Protein AF-A0A975DCF4-F1 (afdb_monomer_lite)

pLDDT: mean 72.93, std 9.16, range [47.19, 91.06]

Sequence (190 aa):
MALIDDVKAAKHAWGKLSSFGRLFLVLSTFLSLNSIAGIKHSVIQWKGFLKDGFEFYRTILIEPLIAAFSSFDINVSESRANGLTLLAVICSSILRSWAYDRDLKYEWKDLTKITLISLTLFIFFAYPIIFVNKLYVAGIYSLIAILCYKLFLKEVFEGSFYKKLHFYTPYVAAIILLFVCAAINAGLNE

Radius of gyration: 25.79 Å; chains: 1; bounding box: 42×43×78 Å

Secondary structure (DSSP, 8-state):
-HHHHHHHHHHHHHTTS-HHHHHHHHHHHHHHHHHHHHHHHHHHHHHHHHHHHHHHHIIIIIHHHHHHHHHTT----HHHHHHHHHHHHHHHHHHHHHHHHTT----HHHHHHHHHHHHHHHHHHHHHHHHS-HHHHHHHHHHHHHHHHHHHHIIIIIS-HHHHHHHHHHHHHHHHHHHHHHHHHHHH--

Foldseek 3Di:
DVLVVLVVVLVVCCVVDDPVRNVVSVVVNVVVVVVVVVVVVVVVVVVLLVVLLVVCCCVVQQVVVQVVCVVVVFHDDSVLSVVLVVLLLLLQLLLLLVCVVVVPPVDVVVVVVSVVVSVVVSCVLSVCSGPNDDPVSVVSVVVVCVVSVVSVCCQVPVNDPVSVCSSCVSVVVVVVVSSVVSVVVVVVVD

Organism: NCBI:txid2820710

Structure (mmCIF, N/CA/C/O backbone):
data_AF-A0A975DCF4-F1
#
_entry.id   AF-A0A975DCF4-F1
#
loop_
_atom_site.group_PDB
_atom_site.id
_atom_site.type_symbol
_atom_site.label_atom_id
_atom_site.label_alt_id
_atom_site.label_comp_id
_atom_site.label_asym_id
_atom_site.label_entity_id
_atom_site.label_seq_id
_atom_site.pdbx_PDB_ins_code
_atom_site.Cartn_x
_atom_site.Cartn_y
_atom_site.Cartn_z
_atom_site.occupancy
_atom_site.B_iso_or_equiv
_atom_site.auth_seq_id
_atom_site.auth_comp_id
_atom_site.auth_asym_id
_atom_site.auth_atom_id
_atom_site.pdbx_PDB_model_num
ATOM 1 N N . MET A 1 1 ? -3.379 2.267 -33.537 1.00 47.19 1 MET A N 1
ATOM 2 C CA . MET A 1 1 ? -2.733 3.024 -34.631 1.00 47.19 1 MET A CA 1
ATOM 3 C C . MET A 1 1 ? -1.943 2.101 -35.553 1.00 47.19 1 MET A C 1
ATOM 5 O O . MET A 1 1 ? -2.348 2.016 -36.699 1.00 47.19 1 MET A O 1
ATOM 9 N N . ALA A 1 2 ? -0.991 1.296 -35.060 1.00 57.56 2 ALA A N 1
ATOM 10 C CA . ALA A 1 2 ? -0.177 0.376 -35.881 1.00 57.56 2 ALA A CA 1
ATOM 11 C C . ALA A 1 2 ? -0.955 -0.496 -36.898 1.00 57.56 2 ALA A C 1
ATOM 13 O O . ALA A 1 2 ? -0.618 -0.523 -38.069 1.00 57.56 2 ALA A O 1
ATOM 14 N N . LEU A 1 3 ? -2.066 -1.117 -36.492 1.00 59.50 3 LEU A N 1
ATOM 15 C CA . LEU A 1 3 ? -2.838 -2.041 -37.341 1.00 59.50 3 LEU A CA 1
ATOM 16 C C . LEU A 1 3 ? -3.513 -1.360 -38.549 1.00 59.50 3 LEU A C 1
ATOM 18 O O . LEU A 1 3 ? -3.641 -1.945 -39.618 1.00 59.50 3 LEU A O 1
ATOM 22 N N . ILE A 1 4 ? -3.944 -0.104 -38.388 1.00 71.00 4 ILE A N 1
ATOM 23 C CA . ILE A 1 4 ? -4.548 0.676 -39.480 1.00 71.00 4 ILE A CA 1
ATOM 24 C C . ILE A 1 4 ? -3.470 1.061 -40.494 1.00 71.00 4 ILE A C 1
ATOM 26 O O . ILE A 1 4 ? -3.736 1.078 -41.696 1.00 71.00 4 ILE A O 1
ATOM 30 N N . ASP A 1 5 ? -2.260 1.337 -40.016 1.00 72.69 5 ASP A N 1
ATOM 31 C CA . ASP A 1 5 ? -1.119 1.678 -40.856 1.00 72.69 5 ASP A CA 1
ATOM 32 C C . ASP A 1 5 ? -0.558 0.435 -41.563 1.00 72.69 5 ASP A C 1
ATOM 34 O O . ASP A 1 5 ? -0.293 0.508 -42.761 1.00 72.69 5 ASP A O 1
ATOM 38 N N . ASP A 1 6 ? -0.533 -0.729 -40.903 1.00 67.69 6 ASP A N 1
ATOM 39 C CA . ASP A 1 6 ? -0.189 -2.023 -41.513 1.00 67.69 6 ASP A CA 1
ATOM 40 C C . ASP A 1 6 ? -1.193 -2.420 -42.604 1.00 67.69 6 ASP A C 1
ATOM 42 O O . ASP A 1 6 ? -0.803 -2.835 -43.694 1.00 67.69 6 ASP A O 1
ATOM 46 N N . VAL A 1 7 ? -2.497 -2.226 -42.366 1.00 72.25 7 VAL A N 1
ATOM 47 C CA . VAL A 1 7 ? -3.547 -2.488 -43.367 1.00 72.25 7 VAL A CA 1
ATOM 48 C C . VAL A 1 7 ? -3.463 -1.502 -44.536 1.00 72.25 7 VAL A C 1
ATOM 50 O O . VAL A 1 7 ? -3.669 -1.885 -45.691 1.00 72.25 7 VAL A O 1
ATOM 53 N N . LYS A 1 8 ? -3.125 -0.233 -44.283 1.00 79.38 8 LYS A N 1
ATOM 54 C CA . LYS A 1 8 ? -2.885 0.756 -45.346 1.00 79.38 8 LYS A CA 1
ATOM 55 C C . LYS A 1 8 ? -1.627 0.428 -46.153 1.00 79.38 8 LYS A C 1
ATOM 57 O O . LYS A 1 8 ? -1.672 0.512 -47.380 1.00 79.38 8 LYS A O 1
ATOM 62 N N . ALA A 1 9 ? -0.544 0.012 -45.500 1.00 74.25 9 ALA A N 1
ATOM 63 C CA . ALA A 1 9 ? 0.698 -0.407 -46.144 1.00 74.25 9 ALA A CA 1
ATOM 64 C C . ALA A 1 9 ? 0.492 -1.676 -46.987 1.00 74.25 9 ALA A C 1
ATOM 66 O O . ALA A 1 9 ? 0.893 -1.716 -48.151 1.00 74.25 9 ALA A O 1
ATOM 67 N N . ALA A 1 10 ? -0.234 -2.660 -46.451 1.00 73.88 10 ALA A N 1
ATOM 68 C CA . ALA A 1 10 ? -0.668 -3.864 -47.154 1.00 73.88 10 ALA A CA 1
ATOM 69 C C . ALA A 1 10 ? -1.488 -3.530 -48.409 1.00 73.88 10 ALA A C 1
ATOM 71 O O . ALA A 1 10 ? -1.201 -4.025 -49.501 1.00 73.88 10 ALA A O 1
ATOM 72 N N . LYS A 1 11 ? -2.472 -2.631 -48.276 1.00 80.62 11 LYS A N 1
ATOM 73 C CA . LYS A 1 11 ? -3.316 -2.170 -49.388 1.00 80.62 11 LYS A CA 1
ATOM 74 C C . LYS A 1 11 ? -2.504 -1.446 -50.465 1.00 80.62 11 LYS A C 1
ATOM 76 O O . LYS A 1 11 ? -2.757 -1.642 -51.651 1.00 80.62 11 LYS A O 1
ATOM 81 N N . HIS A 1 12 ? -1.519 -0.644 -50.068 1.00 81.69 12 HIS A N 1
ATOM 82 C CA . HIS A 1 12 ? -0.640 0.072 -50.993 1.00 81.69 12 HIS A CA 1
ATOM 83 C C . HIS A 1 12 ? 0.353 -0.865 -51.710 1.00 81.69 12 HIS A C 1
ATOM 85 O O . HIS A 1 12 ? 0.676 -0.656 -52.880 1.00 81.69 12 HIS A O 1
ATOM 91 N N . ALA A 1 13 ? 0.813 -1.925 -51.041 1.00 78.62 13 ALA A N 1
ATOM 92 C CA . ALA A 1 13 ? 1.716 -2.925 -51.610 1.00 78.62 13 ALA A CA 1
ATOM 93 C C . ALA A 1 13 ? 1.003 -3.938 -52.529 1.00 78.62 13 ALA A C 1
ATOM 95 O O . ALA A 1 13 ? 1.608 -4.440 -53.475 1.00 78.62 13 ALA A O 1
ATOM 96 N N . TRP A 1 14 ? -0.292 -4.198 -52.315 1.00 83.12 14 TRP A N 1
ATOM 97 C CA . TRP A 1 14 ? -1.079 -5.211 -53.035 1.00 83.12 14 TRP A CA 1
ATOM 98 C C . TRP A 1 14 ? -1.019 -5.100 -54.567 1.00 83.12 14 TRP A C 1
ATOM 100 O O . TRP A 1 14 ? -0.871 -6.101 -55.275 1.00 83.12 14 TRP A O 1
ATOM 110 N N . GLY A 1 15 ? -1.104 -3.870 -55.085 1.00 80.00 15 GLY A N 1
ATOM 111 C CA . GLY A 1 15 ? -1.088 -3.594 -56.524 1.00 80.00 15 GLY A CA 1
ATOM 112 C C . GLY A 1 15 ? 0.277 -3.799 -57.188 1.00 80.00 15 GLY A C 1
ATOM 113 O O . GLY A 1 15 ? 0.328 -4.014 -58.394 1.00 80.00 15 GLY A O 1
ATOM 114 N N . LYS A 1 16 ? 1.370 -3.774 -56.414 1.00 82.81 16 LYS A N 1
ATOM 115 C CA . LYS A 1 16 ? 2.754 -3.846 -56.917 1.00 82.81 16 LYS A CA 1
ATOM 116 C C . LYS A 1 16 ? 3.379 -5.242 -56.812 1.00 82.81 16 LYS A C 1
ATOM 118 O O . LYS A 1 16 ? 4.498 -5.440 -57.271 1.00 82.81 16 LYS A O 1
ATOM 123 N N . LEU A 1 17 ? 2.683 -6.198 -56.198 1.00 80.75 17 LEU A N 1
ATOM 124 C CA . LEU A 1 17 ? 3.206 -7.534 -55.909 1.00 80.75 17 LEU A CA 1
ATOM 125 C C . LEU A 1 17 ? 2.707 -8.584 -56.909 1.00 80.75 17 LEU A C 1
ATOM 127 O O . LEU A 1 17 ? 1.563 -8.535 -57.370 1.00 80.75 17 LEU A O 1
ATOM 131 N N . SER A 1 18 ? 3.566 -9.567 -57.191 1.00 87.06 18 SER A N 1
ATOM 132 C CA . SER A 1 18 ? 3.220 -10.779 -57.943 1.00 87.06 18 SER A CA 1
ATOM 133 C C . SER A 1 18 ? 2.208 -11.643 -57.177 1.00 87.06 18 SER A C 1
ATOM 135 O O . SER A 1 18 ? 2.019 -11.472 -55.970 1.00 87.06 18 SER A O 1
ATOM 137 N N . SER A 1 19 ? 1.571 -12.610 -57.848 1.00 82.38 19 SER A N 1
ATOM 138 C CA . SER A 1 19 ? 0.587 -13.509 -57.218 1.00 82.38 19 SER A CA 1
ATOM 139 C C . SER A 1 19 ? 1.135 -14.222 -55.973 1.00 82.38 19 SER A C 1
ATOM 141 O O . SER A 1 19 ? 0.427 -14.343 -54.976 1.00 82.38 19 SER A O 1
ATOM 143 N N . PHE A 1 20 ? 2.415 -14.613 -55.987 1.00 81.81 20 PHE A N 1
ATOM 144 C CA . PHE A 1 20 ? 3.090 -15.201 -54.826 1.00 81.81 20 PHE A CA 1
ATOM 145 C C . PHE A 1 20 ? 3.336 -14.173 -53.708 1.00 81.81 20 PHE A C 1
ATOM 147 O O . PHE A 1 20 ? 3.088 -14.456 -52.538 1.00 81.81 20 PHE A O 1
ATOM 154 N N . GLY A 1 21 ? 3.737 -12.945 -54.060 1.00 79.69 21 GLY A N 1
ATOM 155 C CA . GLY A 1 21 ? 3.912 -11.854 -53.096 1.00 79.69 21 GLY A CA 1
ATOM 156 C C . GLY A 1 21 ? 2.608 -11.449 -52.402 1.00 79.69 21 GLY A C 1
ATOM 157 O O . GLY A 1 21 ? 2.613 -11.162 -51.209 1.00 79.69 21 GLY A O 1
ATOM 158 N N . ARG A 1 22 ? 1.472 -11.496 -53.108 1.00 83.38 22 ARG A N 1
ATOM 159 C CA . ARG A 1 22 ? 0.141 -11.280 -52.513 1.00 83.38 22 ARG A CA 1
ATOM 160 C C . ARG A 1 22 ? -0.210 -12.365 -51.498 1.00 83.38 22 ARG A C 1
ATOM 162 O O . ARG A 1 22 ? -0.683 -12.042 -50.413 1.00 83.38 22 ARG A O 1
ATOM 169 N N . LEU A 1 23 ? 0.063 -13.629 -51.819 1.00 82.94 23 LEU A N 1
ATOM 170 C CA . LEU A 1 23 ? -0.190 -14.761 -50.924 1.00 82.94 23 LEU A CA 1
ATOM 171 C C . LEU A 1 23 ? 0.667 -14.680 -49.649 1.00 82.94 23 LEU A C 1
ATOM 173 O O . LEU A 1 23 ? 0.153 -14.847 -48.544 1.00 82.94 23 LEU A O 1
ATOM 177 N N . PHE A 1 24 ? 1.942 -14.312 -49.790 1.00 82.25 24 PHE A N 1
ATOM 178 C CA . PHE A 1 24 ? 2.832 -14.057 -48.656 1.00 82.25 24 PHE A CA 1
ATOM 179 C C . PHE A 1 24 ? 2.352 -12.889 -47.777 1.00 82.25 24 PHE A C 1
ATOM 181 O O . PHE A 1 24 ? 2.417 -12.953 -46.548 1.00 82.25 24 PHE A O 1
ATOM 188 N N . LEU A 1 25 ? 1.818 -11.832 -48.393 1.00 81.88 25 LEU A N 1
ATOM 189 C CA . LEU A 1 25 ? 1.294 -10.666 -47.684 1.00 81.88 25 LEU A CA 1
ATOM 190 C C . LEU A 1 25 ? 0.017 -10.997 -46.893 1.00 81.88 25 LEU A C 1
ATOM 192 O O . LEU A 1 25 ? -0.112 -10.570 -45.744 1.00 81.88 25 LEU A O 1
ATOM 196 N N . VAL A 1 26 ? -0.887 -11.813 -47.451 1.00 82.69 26 VAL A N 1
ATOM 197 C CA . VAL A 1 26 ? -2.059 -12.340 -46.724 1.00 82.69 26 VAL A CA 1
ATOM 198 C C . VAL A 1 26 ? -1.622 -13.165 -45.516 1.00 82.69 26 VAL A C 1
ATOM 200 O O . VAL A 1 26 ? -2.106 -12.916 -44.416 1.00 82.69 26 VAL A O 1
ATOM 203 N N . LEU A 1 27 ? -0.678 -14.096 -45.688 1.00 80.56 27 LEU A N 1
ATOM 204 C CA . LEU A 1 27 ? -0.160 -14.916 -44.587 1.00 80.56 27 LEU A CA 1
ATOM 205 C C . LEU A 1 27 ? 0.486 -14.069 -43.485 1.00 80.56 27 LEU A C 1
ATOM 207 O O . LEU A 1 27 ? 0.209 -14.281 -42.309 1.00 80.56 27 LEU A O 1
ATOM 211 N N . SER A 1 28 ? 1.287 -13.071 -43.858 1.00 76.50 28 SER A N 1
ATOM 212 C CA . SER A 1 28 ? 1.937 -12.160 -42.907 1.00 76.50 28 SER A CA 1
ATOM 213 C C . SER A 1 28 ? 0.920 -11.319 -42.129 1.00 76.50 28 SER A C 1
ATOM 215 O O . SER A 1 28 ? 1.047 -11.151 -40.918 1.00 76.50 28 SER A O 1
ATOM 217 N N . THR A 1 29 ? -0.132 -10.845 -42.804 1.00 76.94 29 THR A N 1
ATOM 218 C CA . THR A 1 29 ? -1.229 -10.097 -42.167 1.00 76.94 29 THR A CA 1
ATOM 219 C C . THR A 1 29 ? -2.064 -11.002 -41.256 1.00 76.94 29 THR A C 1
ATOM 221 O O . THR A 1 29 ? -2.485 -10.599 -40.177 1.00 76.94 29 THR A O 1
ATOM 224 N N . PHE A 1 30 ? -2.294 -12.253 -41.653 1.00 77.44 30 PHE A N 1
ATOM 225 C CA . PHE A 1 30 ? -3.002 -13.231 -40.829 1.00 77.44 30 PHE A CA 1
ATOM 226 C C . PHE A 1 30 ? -2.206 -13.593 -39.563 1.00 77.44 30 PHE A C 1
ATOM 228 O O . PHE A 1 30 ? -2.760 -13.654 -38.465 1.00 77.44 30 PHE A O 1
ATOM 235 N N . LEU A 1 31 ? -0.887 -13.757 -39.692 1.00 72.38 31 LEU A N 1
ATOM 236 C CA . LEU A 1 31 ? 0.026 -13.985 -38.570 1.00 72.38 31 LEU A CA 1
ATOM 237 C C . LEU A 1 31 ? 0.067 -12.792 -37.602 1.00 72.38 31 LEU A C 1
ATOM 239 O O . LEU A 1 31 ? 0.043 -12.998 -36.387 1.00 72.38 31 LEU A O 1
ATOM 243 N N . SER A 1 32 ? 0.069 -11.553 -38.106 1.00 72.25 32 SER A N 1
ATOM 244 C CA . SER A 1 32 ? 0.036 -10.365 -37.245 1.00 72.25 32 SER A CA 1
ATOM 245 C C . SER A 1 32 ? -1.298 -10.231 -36.501 1.00 72.25 32 SER A C 1
ATOM 247 O O . SER A 1 32 ? -1.304 -9.949 -35.301 1.00 72.25 32 SER A O 1
ATOM 249 N N . LEU A 1 33 ? -2.426 -10.538 -37.150 1.00 68.62 33 LEU A N 1
ATOM 250 C CA . LEU A 1 33 ? -3.743 -10.572 -36.505 1.00 68.62 33 LEU A CA 1
ATOM 251 C C . LEU A 1 33 ? -3.818 -11.606 -35.368 1.00 68.62 33 LEU A C 1
ATOM 253 O O . LEU A 1 33 ? -4.382 -11.303 -34.316 1.00 6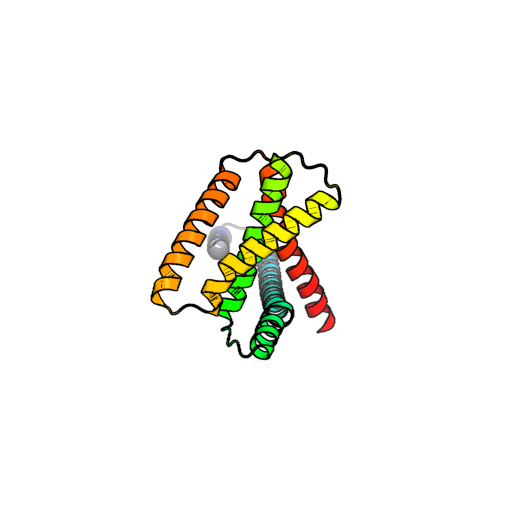8.62 33 LEU A O 1
ATOM 257 N N . ASN A 1 34 ? -3.202 -12.783 -35.526 1.00 65.88 34 ASN A N 1
ATOM 258 C CA . ASN A 1 34 ? -3.118 -13.788 -34.457 1.00 65.88 34 ASN A CA 1
ATOM 259 C C . ASN A 1 34 ? -2.264 -13.322 -33.269 1.00 65.88 34 ASN A C 1
ATOM 261 O O . ASN A 1 34 ? -2.640 -13.545 -32.119 1.00 65.88 34 ASN A O 1
ATOM 265 N N . SER A 1 35 ? -1.156 -12.620 -33.519 1.00 66.19 35 SER A N 1
ATOM 266 C CA . SER A 1 35 ? -0.353 -12.003 -32.453 1.00 66.19 35 SER A CA 1
ATOM 267 C C . SER A 1 35 ? -1.171 -10.978 -31.654 1.00 66.19 35 SER A C 1
ATOM 269 O O . SER A 1 35 ? -1.129 -10.953 -30.424 1.00 66.19 35 SER A O 1
ATOM 271 N N . ILE A 1 36 ? -2.005 -10.192 -32.337 1.00 62.38 36 ILE A N 1
ATOM 272 C CA . ILE A 1 36 ? -2.891 -9.199 -31.715 1.00 62.38 36 ILE A CA 1
ATOM 273 C C . ILE A 1 36 ? -4.027 -9.863 -30.929 1.00 62.38 36 ILE A C 1
ATOM 275 O O . ILE A 1 36 ? -4.372 -9.395 -29.843 1.00 62.38 36 ILE A O 1
ATOM 279 N N . ALA A 1 37 ? -4.591 -10.964 -31.431 1.00 63.31 37 ALA A N 1
ATOM 280 C CA . ALA A 1 37 ? -5.563 -11.766 -30.690 1.00 63.31 37 ALA A CA 1
ATOM 281 C C . ALA A 1 37 ? -4.948 -12.344 -29.403 1.00 63.31 37 ALA A C 1
ATOM 283 O O . ALA A 1 37 ? -5.577 -12.270 -28.346 1.00 63.31 37 ALA A O 1
ATOM 284 N N . GLY A 1 38 ? -3.697 -12.815 -29.469 1.00 63.53 38 GLY A N 1
ATOM 285 C CA . GLY A 1 38 ? -2.922 -13.238 -28.302 1.00 63.53 38 GLY A CA 1
ATOM 286 C C . GLY A 1 38 ? -2.735 -12.110 -27.285 1.00 63.53 38 GLY A C 1
ATOM 287 O O . GLY A 1 38 ? -3.043 -12.285 -26.111 1.00 63.53 38 GLY A O 1
ATOM 288 N N . ILE A 1 39 ? -2.342 -10.912 -27.732 1.00 60.62 39 ILE A N 1
ATOM 289 C CA . ILE A 1 39 ? -2.197 -9.737 -26.853 1.00 60.62 39 ILE A CA 1
ATOM 290 C C . ILE A 1 39 ? -3.539 -9.349 -26.222 1.00 60.62 39 ILE A C 1
ATOM 292 O O . ILE A 1 39 ? -3.594 -9.060 -25.029 1.00 60.62 39 ILE A O 1
ATOM 296 N N . LYS A 1 40 ? -4.636 -9.362 -26.987 1.00 63.25 40 LYS A N 1
ATOM 297 C CA . LYS A 1 40 ? -5.978 -9.058 -26.472 1.00 63.25 40 LYS A CA 1
ATOM 298 C C . LYS A 1 40 ? -6.388 -10.041 -25.375 1.00 63.25 40 LYS A C 1
ATOM 300 O O . LYS A 1 40 ? -6.914 -9.605 -24.354 1.00 63.25 40 LYS A O 1
ATOM 305 N N . HIS A 1 41 ? -6.137 -11.335 -25.569 1.00 68.94 41 HIS A N 1
ATOM 306 C CA . HIS A 1 41 ? -6.420 -12.357 -24.565 1.00 68.94 41 HIS A CA 1
ATOM 307 C C . HIS A 1 41 ? -5.586 -12.141 -23.298 1.00 68.94 41 HIS A C 1
ATOM 309 O O . HIS A 1 41 ? -6.144 -12.075 -22.205 1.00 68.94 41 HIS A O 1
ATOM 315 N N . SER A 1 42 ? -4.278 -11.907 -23.446 1.00 68.31 42 SER A N 1
ATOM 316 C CA . SER A 1 42 ? -3.395 -11.611 -22.317 1.00 68.31 42 SER A CA 1
ATOM 317 C C . SER A 1 42 ? -3.840 -10.362 -21.558 1.00 68.31 42 SER A C 1
ATOM 319 O O . SER A 1 42 ? -3.918 -10.385 -20.338 1.00 68.31 42 SER A O 1
ATOM 321 N N . VAL A 1 43 ? -4.191 -9.269 -22.243 1.00 67.31 43 VAL A N 1
ATOM 322 C CA . VAL A 1 43 ? -4.666 -8.031 -21.595 1.00 67.31 43 VAL A CA 1
ATOM 323 C C . VAL A 1 43 ? -5.961 -8.263 -20.811 1.00 67.31 43 VAL A C 1
ATOM 325 O O . VAL A 1 43 ? -6.124 -7.711 -19.723 1.00 67.31 43 VAL A O 1
ATOM 328 N N . ILE A 1 44 ? -6.878 -9.083 -21.333 1.00 72.94 44 ILE A N 1
ATOM 329 C CA . ILE A 1 44 ? -8.113 -9.450 -20.626 1.00 72.94 44 ILE A CA 1
ATOM 330 C C . ILE A 1 44 ? -7.790 -10.269 -19.371 1.00 72.94 44 ILE A C 1
ATOM 332 O O . ILE A 1 44 ? -8.331 -9.966 -18.309 1.00 72.94 44 ILE A O 1
ATOM 336 N N . GLN A 1 45 ? -6.874 -11.235 -19.464 1.00 73.44 45 GLN A N 1
ATOM 337 C CA . GLN A 1 45 ? -6.420 -12.023 -18.314 1.00 73.44 45 GLN A CA 1
ATOM 338 C C . GLN A 1 45 ? -5.742 -11.150 -17.255 1.00 73.44 45 GLN A C 1
ATOM 340 O O . GLN A 1 45 ? -6.089 -11.238 -16.083 1.00 73.44 45 GLN A O 1
ATOM 345 N N . TRP A 1 46 ? -4.856 -10.232 -17.656 1.00 73.19 46 TRP A N 1
ATOM 346 C CA . TRP A 1 46 ? -4.242 -9.264 -16.743 1.00 73.19 46 TRP A CA 1
ATOM 347 C C . TRP A 1 46 ? -5.287 -8.384 -16.059 1.00 73.19 46 TRP A C 1
ATOM 349 O O . TRP A 1 46 ? -5.183 -8.119 -14.867 1.00 73.19 46 TRP A O 1
ATOM 359 N N . LYS A 1 47 ? -6.324 -7.949 -16.781 1.00 76.38 47 LYS A N 1
ATOM 360 C CA . LYS A 1 47 ? -7.414 -7.167 -16.189 1.00 76.38 47 LYS A CA 1
ATOM 361 C C . LYS A 1 47 ? -8.215 -7.979 -15.165 1.00 76.38 47 LYS A C 1
ATOM 363 O O . LYS A 1 47 ? -8.565 -7.423 -14.128 1.00 76.38 47 LYS A O 1
ATOM 368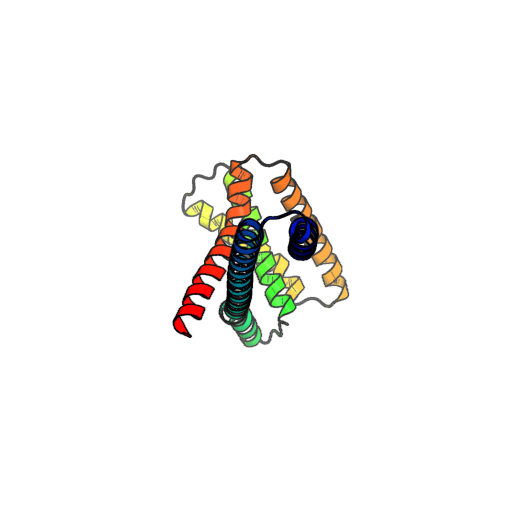 N N . GLY A 1 48 ? -8.502 -9.250 -15.455 1.00 78.12 48 GLY A N 1
ATOM 369 C CA . GLY A 1 48 ? -9.141 -10.175 -14.511 1.00 78.12 48 GLY A CA 1
ATOM 370 C C . GLY A 1 48 ? -8.290 -10.347 -13.257 1.00 78.12 48 GLY A C 1
ATOM 371 O O . GLY A 1 48 ? -8.726 -10.010 -12.167 1.00 78.12 48 GLY A O 1
ATOM 372 N N . PHE A 1 49 ? -7.017 -10.677 -13.442 1.00 78.12 49 PHE A N 1
ATOM 373 C CA . PHE A 1 49 ? -6.048 -10.831 -12.364 1.00 78.12 49 PHE A CA 1
ATOM 374 C C . PHE A 1 49 ? -5.917 -9.593 -11.459 1.00 78.12 49 PHE A C 1
ATOM 376 O O . PHE A 1 49 ? -5.904 -9.701 -10.234 1.00 78.12 49 PHE A O 1
ATOM 383 N N . LEU A 1 50 ? -5.849 -8.391 -12.046 1.00 78.12 50 LEU A N 1
ATOM 384 C CA . LEU A 1 50 ? -5.827 -7.138 -11.283 1.00 78.12 50 LEU A CA 1
ATOM 385 C C . LEU A 1 50 ? -7.118 -6.934 -10.478 1.00 78.12 50 LEU A C 1
ATOM 387 O O . LEU A 1 50 ? -7.064 -6.442 -9.350 1.00 78.12 50 LEU A O 1
ATOM 391 N N . LYS A 1 51 ? -8.271 -7.290 -11.057 1.00 83.12 51 LYS A N 1
ATOM 392 C CA . LYS A 1 51 ? -9.569 -7.219 -10.379 1.00 83.12 51 LYS A CA 1
ATOM 393 C C . LYS A 1 51 ? -9.610 -8.184 -9.197 1.00 83.12 51 LYS A C 1
ATOM 395 O O . LYS A 1 51 ? -9.981 -7.760 -8.107 1.00 83.12 51 LYS A O 1
ATOM 400 N N . ASP A 1 52 ? -9.158 -9.416 -9.392 1.00 82.25 52 ASP A N 1
ATOM 401 C CA . ASP A 1 52 ? -9.123 -10.441 -8.347 1.00 82.25 52 ASP A CA 1
ATOM 402 C C . ASP A 1 52 ? -8.170 -10.042 -7.217 1.00 82.25 52 ASP A C 1
ATOM 404 O O . ASP A 1 52 ? -8.479 -10.228 -6.043 1.00 82.25 52 ASP A O 1
ATOM 408 N N . GLY A 1 53 ? -7.040 -9.405 -7.542 1.00 81.56 53 GLY A N 1
ATOM 409 C CA . GLY A 1 53 ? -6.134 -8.855 -6.534 1.00 81.56 53 GLY A CA 1
ATOM 410 C C . GLY A 1 53 ? -6.729 -7.695 -5.744 1.00 81.56 53 GLY A C 1
ATOM 411 O O . GLY A 1 53 ? -6.513 -7.599 -4.535 1.00 81.56 53 GLY A O 1
ATOM 412 N N . PHE A 1 54 ? -7.513 -6.832 -6.390 1.00 83.25 54 PHE A N 1
ATOM 413 C CA . PHE A 1 54 ? -8.241 -5.775 -5.692 1.00 83.25 54 PHE A CA 1
ATOM 414 C C . PHE A 1 54 ? -9.348 -6.338 -4.789 1.00 83.25 54 PHE A C 1
ATOM 416 O O . PHE A 1 54 ? -9.498 -5.890 -3.653 1.00 83.25 54 PHE A O 1
ATOM 423 N N . GLU A 1 55 ? -10.097 -7.338 -5.257 1.00 85.88 55 GLU A N 1
ATOM 424 C CA . GLU A 1 55 ? -11.111 -8.020 -4.446 1.00 85.88 55 GLU A CA 1
ATOM 425 C C . GLU A 1 55 ? -10.473 -8.748 -3.257 1.00 85.88 55 GLU A C 1
ATOM 427 O O . GLU A 1 55 ? -10.938 -8.585 -2.131 1.00 85.88 55 GLU A O 1
ATOM 432 N N . PHE A 1 56 ? -9.343 -9.432 -3.462 1.00 85.31 56 PHE A N 1
ATOM 433 C CA . PHE A 1 56 ? -8.569 -10.044 -2.382 1.00 85.31 56 PHE A CA 1
ATOM 434 C C . PHE A 1 56 ? -8.135 -9.011 -1.334 1.00 85.31 56 PHE A C 1
ATOM 436 O O . PHE A 1 56 ? -8.335 -9.214 -0.137 1.00 85.31 56 PHE A O 1
ATOM 443 N N . TYR A 1 57 ? -7.575 -7.879 -1.769 1.00 87.00 57 TYR A N 1
ATOM 444 C CA . TYR A 1 57 ? -7.223 -6.772 -0.880 1.00 87.00 57 TYR A CA 1
ATOM 445 C C . TYR A 1 57 ? -8.421 -6.298 -0.058 1.00 87.00 57 TYR A C 1
ATOM 447 O O . TYR A 1 57 ? -8.313 -6.135 1.161 1.00 87.00 57 TYR A O 1
ATOM 455 N N . ARG A 1 58 ? -9.572 -6.111 -0.709 1.00 89.06 58 ARG A N 1
ATOM 456 C CA . ARG A 1 58 ? -10.778 -5.650 -0.030 1.00 89.06 58 ARG A CA 1
ATOM 457 C C . ARG A 1 58 ? -11.238 -6.661 1.021 1.00 89.06 58 ARG A C 1
ATOM 459 O O . ARG A 1 58 ? -11.444 -6.277 2.167 1.00 89.06 58 ARG A O 1
ATOM 466 N N . THR A 1 59 ? -11.330 -7.937 0.667 1.00 88.12 59 THR A N 1
ATOM 467 C CA . THR A 1 59 ? -11.877 -8.983 1.542 1.00 88.12 59 THR A CA 1
ATOM 468 C C . THR A 1 59 ? -10.928 -9.408 2.662 1.00 88.12 59 THR A C 1
ATOM 470 O O . THR A 1 59 ? -11.384 -9.720 3.757 1.00 88.12 59 THR A O 1
ATOM 473 N N . ILE A 1 60 ? -9.612 -9.402 2.443 1.00 86.06 60 ILE A N 1
ATOM 474 C CA . ILE A 1 60 ? -8.645 -9.864 3.454 1.00 86.06 60 ILE A CA 1
ATOM 475 C C . ILE A 1 60 ? -8.131 -8.737 4.346 1.00 86.06 60 ILE A C 1
ATOM 477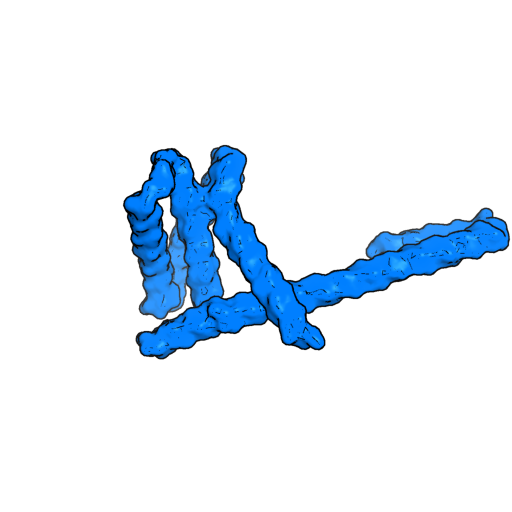 O O . ILE A 1 60 ? -7.830 -8.978 5.514 1.00 86.06 60 ILE A O 1
ATOM 481 N N . LEU A 1 61 ? -8.017 -7.511 3.831 1.00 85.88 61 LEU A N 1
ATOM 482 C CA . LEU A 1 61 ? -7.486 -6.391 4.612 1.00 85.88 61 LEU A CA 1
ATOM 483 C C . LEU A 1 61 ? -8.570 -5.401 5.025 1.00 85.88 61 LEU A C 1
ATOM 485 O O . LEU A 1 61 ? -8.631 -5.033 6.194 1.00 85.88 61 LEU A O 1
ATOM 489 N N . ILE A 1 62 ? -9.422 -4.962 4.101 1.00 90.94 62 ILE A N 1
ATOM 490 C CA . ILE A 1 62 ? -10.320 -3.827 4.352 1.00 90.94 62 ILE A CA 1
ATOM 491 C C . ILE A 1 62 ? -11.581 -4.225 5.108 1.00 90.94 62 ILE A C 1
ATOM 493 O O . ILE A 1 62 ? -11.897 -3.603 6.120 1.00 90.94 62 ILE A O 1
ATOM 497 N N . GLU A 1 63 ? -12.280 -5.267 4.671 1.00 91.06 63 GLU A N 1
ATOM 498 C CA . GLU A 1 63 ? -13.492 -5.756 5.334 1.00 91.06 63 GLU A CA 1
ATOM 499 C C . GLU A 1 63 ? -13.217 -6.175 6.794 1.00 91.06 63 GLU A C 1
ATOM 501 O O . GLU A 1 63 ? -13.938 -5.702 7.679 1.00 91.06 63 GLU A O 1
ATOM 506 N N . PRO A 1 64 ? -12.144 -6.932 7.114 1.00 89.69 64 PRO A N 1
ATOM 507 C CA . PRO A 1 64 ? -11.822 -7.279 8.496 1.00 89.69 64 PRO A CA 1
ATOM 508 C C . PRO A 1 64 ? -11.409 -6.066 9.325 1.00 89.69 64 PRO A C 1
ATOM 510 O O . PRO A 1 64 ? -11.746 -5.992 10.503 1.00 89.69 64 PRO A O 1
ATOM 513 N N . LEU A 1 65 ? -10.718 -5.091 8.725 1.00 87.31 65 LEU A N 1
ATOM 514 C CA . LEU A 1 65 ? -10.359 -3.848 9.405 1.00 87.31 65 LEU A CA 1
ATOM 515 C C . LEU A 1 65 ? -11.612 -3.051 9.791 1.00 87.31 65 LEU A C 1
ATOM 517 O O . LEU A 1 65 ? -11.725 -2.598 10.929 1.00 87.31 65 LEU A O 1
ATOM 521 N N . ILE A 1 66 ? -12.568 -2.909 8.870 1.00 90.75 66 ILE A N 1
ATOM 522 C CA . ILE A 1 66 ? -13.852 -2.244 9.134 1.00 90.75 66 ILE A CA 1
ATOM 523 C C . ILE A 1 66 ? -14.633 -3.005 10.210 1.00 90.75 66 ILE A C 1
ATOM 525 O O . ILE A 1 66 ? -15.124 -2.383 11.150 1.00 90.75 66 ILE A O 1
ATOM 529 N N . ALA A 1 67 ? -14.707 -4.336 10.117 1.00 89.31 67 ALA A N 1
ATOM 530 C CA . ALA A 1 67 ? -15.379 -5.170 11.111 1.00 89.31 67 ALA A CA 1
ATOM 531 C C . ALA A 1 67 ? -14.736 -5.039 12.502 1.00 89.31 67 ALA A C 1
ATOM 533 O O . ALA A 1 67 ? -15.444 -4.903 13.501 1.00 89.31 67 ALA A O 1
ATOM 534 N N . ALA A 1 68 ? -13.402 -5.001 12.573 1.00 86.88 68 ALA A N 1
ATOM 535 C CA . ALA A 1 68 ? -12.675 -4.780 13.815 1.00 86.88 68 ALA A CA 1
ATOM 536 C C . ALA A 1 68 ? -13.028 -3.419 14.428 1.00 86.88 68 ALA A C 1
ATOM 538 O O . ALA A 1 68 ? -13.371 -3.362 15.603 1.00 86.88 68 ALA A O 1
ATOM 539 N N . PHE A 1 69 ? -13.036 -2.332 13.651 1.00 85.50 69 PHE A N 1
ATOM 540 C CA . PHE A 1 69 ? -13.467 -1.024 14.159 1.00 85.50 69 PHE A CA 1
ATOM 541 C C . PHE A 1 69 ? -14.939 -1.007 14.585 1.00 85.50 69 PHE A C 1
ATOM 543 O O . PHE A 1 69 ? -15.263 -0.452 15.635 1.00 85.50 69 PHE A O 1
ATOM 550 N N . SER A 1 70 ? -15.814 -1.677 13.835 1.00 86.81 70 SER A N 1
ATOM 551 C CA . SER A 1 70 ? -17.228 -1.804 14.190 1.00 86.81 70 SER A CA 1
ATOM 552 C C . SER A 1 70 ? -17.430 -2.524 15.525 1.00 86.81 70 SER A C 1
ATOM 554 O O . SER A 1 70 ? -18.374 -2.197 16.237 1.00 86.81 70 SER A O 1
ATOM 556 N N . SER A 1 71 ? -16.548 -3.460 15.899 1.00 88.25 71 SER A N 1
ATOM 557 C CA . SER A 1 71 ? -16.606 -4.128 17.211 1.00 88.25 71 SER A CA 1
ATOM 558 C C . SER A 1 71 ? -16.335 -3.183 18.392 1.00 88.25 71 SER A C 1
ATOM 560 O O . SER A 1 71 ? -16.734 -3.478 19.516 1.00 88.25 71 SER A O 1
ATOM 562 N N . PHE A 1 72 ? -15.722 -2.024 18.130 1.00 86.62 72 PHE A N 1
ATOM 563 C CA . PHE A 1 72 ? -15.499 -0.944 19.096 1.00 86.62 72 PHE A CA 1
ATOM 564 C C . PHE A 1 72 ? -16.509 0.207 18.950 1.00 86.62 72 PHE A C 1
ATOM 566 O O . PHE A 1 72 ? -16.260 1.294 19.464 1.00 86.62 72 PHE A O 1
ATOM 573 N N . ASP A 1 73 ? -17.622 -0.010 18.238 1.00 85.75 73 ASP A N 1
ATOM 574 C CA . ASP A 1 73 ? -18.644 1.005 17.927 1.00 85.75 73 ASP A CA 1
ATOM 575 C C . ASP A 1 73 ? -18.109 2.186 17.085 1.00 85.75 73 ASP A C 1
ATOM 577 O O . ASP A 1 73 ? -18.603 3.315 17.117 1.00 85.75 73 ASP A O 1
ATOM 581 N N . ILE A 1 74 ? -17.059 1.929 16.297 1.00 83.31 74 ILE A N 1
ATOM 582 C CA . ILE A 1 74 ? -16.431 2.916 15.420 1.00 83.31 74 ILE A CA 1
ATOM 583 C C . ILE A 1 74 ? -16.837 2.633 13.973 1.00 83.31 74 ILE A C 1
ATOM 585 O O . ILE A 1 74 ? -16.356 1.694 13.338 1.00 83.31 74 ILE A O 1
ATOM 589 N N . ASN A 1 75 ? -17.665 3.511 13.404 1.00 84.56 75 ASN A N 1
ATOM 590 C CA . ASN A 1 75 ? -18.045 3.434 11.994 1.00 84.56 75 ASN A CA 1
ATOM 591 C C . ASN A 1 75 ? -16.967 4.037 11.078 1.00 84.56 75 ASN A C 1
ATOM 593 O O . ASN A 1 75 ? -16.867 5.256 10.895 1.00 84.56 75 ASN A O 1
ATOM 597 N N . VAL A 1 76 ? -16.167 3.164 10.463 1.00 83.38 76 VAL A N 1
ATOM 598 C CA . VAL A 1 76 ? -15.137 3.530 9.483 1.00 83.38 76 VAL A CA 1
ATOM 599 C C . VAL A 1 76 ? -15.640 3.226 8.073 1.00 83.38 76 VAL A C 1
ATOM 601 O O . VAL A 1 76 ? -15.864 2.078 7.711 1.00 83.38 76 VAL A O 1
ATOM 604 N N . SER A 1 77 ? -15.790 4.261 7.244 1.00 85.19 77 SER A N 1
ATOM 605 C CA . SER A 1 77 ? -16.077 4.087 5.813 1.00 85.19 77 SER A CA 1
ATOM 606 C C . SER A 1 77 ? -14.907 3.413 5.088 1.00 85.19 77 SER A C 1
ATOM 608 O O . SER A 1 77 ? -13.754 3.702 5.414 1.00 85.19 77 SER A O 1
ATOM 610 N N . GLU A 1 78 ? -15.175 2.671 4.014 1.00 83.94 78 GLU A N 1
ATOM 611 C CA . GLU A 1 78 ? -14.155 2.012 3.180 1.00 83.94 78 GLU A CA 1
ATOM 612 C C . GLU A 1 78 ? -13.013 2.950 2.744 1.00 83.94 78 GLU A C 1
ATOM 614 O O . GLU A 1 78 ? -11.838 2.618 2.873 1.00 83.94 78 GLU A O 1
ATOM 619 N N . SER A 1 79 ? -13.326 4.188 2.344 1.00 77.12 79 SER A N 1
ATOM 620 C CA . SER A 1 79 ? -12.304 5.181 1.975 1.00 77.12 79 SER A CA 1
ATOM 621 C C . SER A 1 79 ? -11.344 5.528 3.121 1.00 77.12 79 SER A C 1
ATOM 623 O O . SER A 1 79 ? -10.169 5.793 2.867 1.00 77.12 79 SER A O 1
ATOM 625 N N . ARG A 1 80 ? -11.822 5.539 4.372 1.00 79.25 80 ARG A N 1
ATOM 626 C CA . ARG A 1 80 ? -10.984 5.785 5.558 1.00 79.25 80 ARG A CA 1
ATOM 627 C C . ARG A 1 80 ? -10.125 4.568 5.876 1.00 79.25 80 ARG A C 1
ATOM 629 O O . ARG A 1 80 ? -8.958 4.742 6.201 1.00 79.25 80 ARG A O 1
ATOM 636 N N . ALA A 1 81 ? -10.673 3.362 5.729 1.00 82.50 81 ALA A N 1
ATOM 637 C CA . ALA A 1 81 ? -9.923 2.119 5.880 1.00 82.50 81 ALA A CA 1
ATOM 638 C C . ALA A 1 81 ? -8.771 2.036 4.861 1.00 82.50 81 ALA A C 1
ATOM 640 O O . ALA A 1 81 ? -7.623 1.855 5.255 1.00 82.50 81 ALA A O 1
ATOM 641 N N . ASN A 1 82 ? -9.044 2.320 3.583 1.00 81.81 82 ASN A N 1
ATOM 642 C CA . ASN A 1 82 ? -8.018 2.397 2.537 1.00 81.81 82 ASN A CA 1
ATOM 643 C C . ASN A 1 82 ? -6.941 3.449 2.858 1.00 81.81 82 ASN A C 1
ATOM 645 O O . ASN A 1 82 ? -5.745 3.196 2.703 1.00 81.81 82 ASN A O 1
ATOM 649 N N . GLY A 1 83 ? -7.355 4.624 3.349 1.00 77.25 83 GLY A N 1
ATOM 650 C CA . GLY A 1 83 ? -6.440 5.681 3.783 1.00 77.25 83 GLY A CA 1
ATOM 651 C C . GLY A 1 83 ? -5.542 5.258 4.950 1.00 77.25 83 GLY A C 1
ATOM 652 O O . GLY A 1 83 ? -4.343 5.528 4.924 1.00 77.25 83 GLY A O 1
ATOM 653 N N . LEU A 1 84 ? -6.092 4.546 5.939 1.00 80.25 84 LEU A N 1
ATOM 654 C CA . LEU A 1 84 ? -5.332 3.981 7.057 1.00 80.25 84 LEU A CA 1
ATOM 655 C C . LEU A 1 84 ? -4.308 2.951 6.573 1.00 80.25 84 LEU A C 1
ATOM 657 O O . LEU A 1 84 ? -3.154 2.997 6.993 1.00 80.25 84 LEU A O 1
ATOM 661 N N . THR A 1 85 ? -4.691 2.062 5.654 1.00 83.00 85 THR A N 1
ATOM 662 C CA . THR A 1 85 ? -3.768 1.077 5.078 1.00 83.00 85 THR A CA 1
ATOM 663 C C . THR A 1 85 ? -2.624 1.752 4.321 1.00 83.00 85 THR A C 1
ATOM 665 O O . THR A 1 85 ? -1.463 1.398 4.522 1.00 83.00 85 THR A O 1
ATOM 668 N N . LEU A 1 86 ? -2.922 2.763 3.499 1.00 78.31 86 LEU A N 1
ATOM 669 C CA . LEU A 1 86 ? -1.899 3.535 2.788 1.00 78.31 86 LEU A CA 1
ATOM 670 C C . LEU A 1 86 ? -0.940 4.222 3.771 1.00 78.31 86 LEU A C 1
ATOM 672 O O . LEU A 1 86 ? 0.280 4.163 3.607 1.00 78.31 86 LEU A O 1
ATOM 676 N N . LEU A 1 87 ? -1.488 4.843 4.816 1.00 76.25 87 LEU A N 1
ATOM 677 C CA . LEU A 1 87 ? -0.705 5.529 5.835 1.00 76.25 87 LEU A CA 1
ATOM 678 C C . LEU A 1 87 ? 0.218 4.557 6.584 1.00 76.25 87 LEU A C 1
ATOM 680 O O . LEU A 1 87 ? 1.385 4.879 6.801 1.00 76.25 87 LEU A O 1
ATOM 684 N N . ALA A 1 88 ? -0.249 3.344 6.890 1.00 77.44 88 ALA A N 1
ATOM 685 C CA . ALA A 1 88 ? 0.578 2.298 7.489 1.00 77.44 88 ALA A CA 1
ATOM 686 C C . ALA A 1 88 ? 1.786 1.930 6.604 1.00 77.44 88 ALA A C 1
ATOM 688 O O . ALA A 1 88 ? 2.913 1.843 7.100 1.00 77.44 88 ALA A O 1
ATOM 689 N N . VAL A 1 89 ? 1.579 1.771 5.291 1.00 79.12 89 VAL A N 1
ATOM 690 C CA . VAL A 1 89 ? 2.658 1.455 4.334 1.00 79.12 89 VAL A CA 1
ATOM 691 C C . VAL A 1 89 ? 3.672 2.601 4.239 1.00 79.12 89 VAL A C 1
ATOM 693 O O . VAL A 1 89 ? 4.884 2.362 4.253 1.00 79.12 89 VAL A O 1
ATOM 696 N N . ILE A 1 90 ? 3.203 3.852 4.207 1.00 75.31 90 ILE A N 1
ATOM 697 C CA . ILE A 1 90 ? 4.071 5.039 4.163 1.00 75.31 90 ILE A CA 1
ATOM 698 C C . ILE A 1 90 ? 4.897 5.153 5.448 1.00 75.31 90 ILE A C 1
ATOM 700 O O . ILE A 1 90 ? 6.119 5.307 5.382 1.00 75.31 90 ILE A O 1
ATOM 704 N N . CYS A 1 91 ? 4.262 5.031 6.617 1.00 74.88 91 CYS A N 1
ATOM 705 C CA . CYS A 1 91 ? 4.954 5.062 7.904 1.00 74.88 91 CYS A CA 1
ATOM 706 C C . CYS A 1 91 ? 6.011 3.952 8.001 1.00 74.88 91 CYS A C 1
ATOM 708 O O . CYS A 1 91 ? 7.143 4.225 8.398 1.00 74.88 91 CYS A O 1
ATOM 710 N N . SER A 1 92 ? 5.683 2.728 7.570 1.00 74.25 92 SER A N 1
ATOM 711 C CA . SER A 1 92 ? 6.634 1.609 7.514 1.00 74.25 92 SER A CA 1
ATOM 712 C C . SER A 1 92 ? 7.857 1.934 6.647 1.00 74.25 92 SER A C 1
ATOM 714 O O . SER A 1 92 ? 8.993 1.671 7.042 1.00 74.25 92 SER A O 1
ATOM 716 N N . SER A 1 93 ? 7.640 2.575 5.498 1.00 74.62 93 SER A N 1
ATOM 717 C CA . SER A 1 93 ? 8.695 2.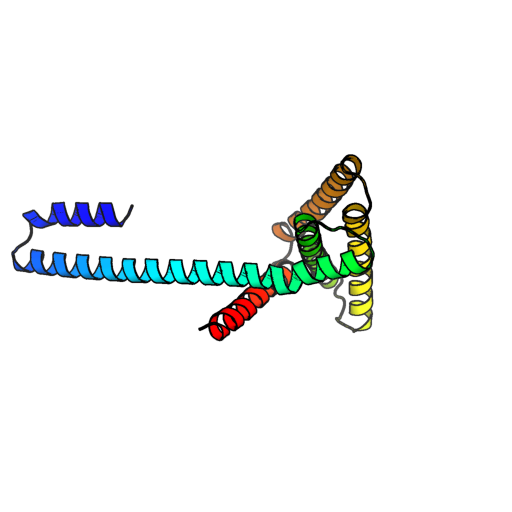941 4.545 1.00 74.62 93 SER A CA 1
ATOM 718 C C . SER A 1 93 ? 9.636 4.017 5.081 1.00 74.62 93 SER A C 1
ATOM 720 O O . SER A 1 93 ? 10.857 3.865 5.007 1.00 74.62 93 SER A O 1
ATOM 722 N N . ILE A 1 94 ? 9.083 5.071 5.690 1.00 73.69 94 ILE A N 1
ATOM 723 C CA . ILE A 1 94 ? 9.867 6.140 6.327 1.00 73.69 94 ILE A CA 1
ATOM 724 C C . ILE A 1 94 ? 10.740 5.562 7.444 1.00 73.69 94 ILE A C 1
ATOM 726 O O . ILE A 1 94 ? 11.918 5.894 7.552 1.00 73.69 94 ILE A O 1
ATOM 730 N N . LEU A 1 95 ? 10.189 4.657 8.250 1.00 73.81 95 LEU A N 1
ATOM 731 C CA . LEU A 1 95 ? 10.918 4.063 9.365 1.00 73.81 95 LEU A CA 1
ATOM 732 C C . LEU A 1 95 ? 12.029 3.126 8.921 1.00 73.81 95 LEU A C 1
ATOM 734 O O . LEU A 1 95 ? 13.098 3.138 9.521 1.00 73.81 95 LEU A O 1
ATOM 738 N N . ARG A 1 96 ? 11.809 2.349 7.858 1.00 71.75 96 ARG A N 1
ATOM 739 C CA . ARG A 1 96 ? 12.847 1.485 7.284 1.00 71.75 96 ARG A CA 1
ATOM 740 C C . ARG A 1 96 ? 14.013 2.301 6.731 1.00 71.75 96 ARG A C 1
ATOM 742 O O . ARG A 1 96 ? 15.165 1.939 6.946 1.00 71.75 96 ARG A O 1
ATOM 749 N N . SER A 1 97 ? 13.706 3.422 6.078 1.00 72.12 97 SER A N 1
ATOM 750 C CA . SER A 1 97 ? 14.706 4.385 5.607 1.00 72.12 97 SER A CA 1
ATOM 751 C C . SER A 1 97 ? 15.485 5.017 6.764 1.00 72.12 97 SER A C 1
ATOM 753 O O . SER A 1 97 ? 16.712 5.068 6.746 1.00 72.12 97 SER A O 1
ATOM 755 N N . TRP A 1 98 ? 14.785 5.436 7.820 1.00 72.75 98 TRP A N 1
ATOM 756 C CA . TRP A 1 98 ? 15.415 6.026 9.002 1.00 72.75 98 TRP A CA 1
ATOM 757 C C . TRP A 1 98 ? 16.278 5.028 9.786 1.00 72.75 98 TRP A C 1
ATOM 759 O O . TRP A 1 98 ? 17.338 5.389 10.294 1.00 72.75 98 TRP A O 1
ATOM 769 N N . ALA A 1 99 ? 15.845 3.768 9.869 1.00 70.56 99 ALA A N 1
ATOM 770 C CA . ALA A 1 99 ? 16.604 2.699 10.505 1.00 70.56 99 ALA A CA 1
ATOM 771 C C . ALA A 1 99 ? 17.921 2.410 9.770 1.00 70.56 99 ALA A C 1
ATOM 773 O O . ALA A 1 99 ? 18.940 2.180 10.417 1.00 70.56 99 ALA A O 1
ATOM 774 N N . TYR A 1 100 ? 17.898 2.476 8.435 1.00 70.44 100 TYR A N 1
ATOM 775 C CA . TYR A 1 100 ? 19.084 2.331 7.595 1.00 70.44 100 TYR A CA 1
ATOM 776 C C . TYR A 1 100 ? 20.102 3.460 7.828 1.00 70.44 100 TYR A C 1
ATOM 778 O O . TYR A 1 100 ? 21.276 3.184 8.046 1.00 70.44 100 TYR A O 1
ATOM 786 N N . ASP A 1 101 ? 19.655 4.720 7.868 1.00 71.06 101 ASP A N 1
ATOM 787 C CA . ASP A 1 101 ? 20.537 5.884 8.084 1.00 71.06 101 ASP A CA 1
ATOM 788 C C . ASP A 1 101 ? 21.294 5.856 9.415 1.00 71.06 101 ASP A C 1
ATOM 790 O O . ASP A 1 101 ? 22.370 6.440 9.535 1.00 71.06 101 ASP A O 1
ATOM 794 N N . ARG A 1 102 ? 20.717 5.228 10.442 1.00 68.50 102 ARG A N 1
ATOM 795 C CA . ARG A 1 102 ? 21.329 5.162 11.772 1.00 68.50 102 ARG A CA 1
ATOM 796 C C . ARG A 1 102 ? 22.274 3.985 11.960 1.00 68.50 102 ARG A C 1
ATOM 798 O O . ARG A 1 102 ? 22.744 3.797 13.079 1.00 68.50 102 ARG A O 1
ATOM 805 N N . ASP A 1 103 ? 22.522 3.215 10.900 1.00 64.88 103 ASP A N 1
ATOM 806 C CA . ASP A 1 103 ? 23.369 2.021 10.928 1.00 64.88 103 ASP A CA 1
ATOM 807 C C . ASP A 1 103 ? 23.001 1.106 12.110 1.00 64.88 103 ASP A C 1
ATOM 809 O O . ASP A 1 103 ? 23.847 0.478 12.755 1.00 64.88 103 ASP A O 1
ATOM 813 N N . LEU A 1 104 ? 21.701 1.087 12.448 1.00 61.25 104 LEU A N 1
ATOM 814 C CA . LEU A 1 104 ? 21.173 0.234 13.495 1.00 61.25 104 LEU A CA 1
ATOM 815 C C . LEU A 1 104 ? 21.411 -1.187 13.004 1.00 61.25 104 LEU A C 1
ATOM 817 O O . LEU A 1 104 ? 20.687 -1.690 12.140 1.00 61.25 104 LEU A O 1
ATOM 821 N N . LYS A 1 105 ? 22.449 -1.835 13.545 1.00 58.12 105 LYS A N 1
ATOM 822 C CA . LYS A 1 105 ? 22.578 -3.287 13.478 1.00 58.12 105 LYS A CA 1
ATOM 823 C C . LYS A 1 105 ? 21.210 -3.816 13.880 1.00 58.12 105 LYS A C 1
ATOM 825 O O . LYS A 1 105 ? 20.701 -3.403 14.918 1.00 58.12 105 LYS A O 1
ATOM 830 N N . TYR A 1 106 ? 20.591 -4.630 13.026 1.00 59.50 106 TYR A N 1
ATOM 831 C CA . TYR A 1 106 ? 19.247 -5.188 13.211 1.00 59.50 106 TYR A CA 1
ATOM 832 C C . TYR A 1 106 ? 19.211 -6.151 14.415 1.00 59.50 106 TYR A C 1
ATOM 834 O O . TYR A 1 106 ? 18.885 -7.328 14.299 1.00 59.50 106 TYR A O 1
ATOM 842 N N . GLU A 1 107 ? 19.582 -5.673 15.595 1.00 59.09 107 GLU A N 1
ATOM 843 C CA . GLU A 1 107 ? 19.354 -6.339 16.850 1.00 59.09 107 GLU A CA 1
ATOM 844 C C . GLU A 1 107 ? 17.864 -6.222 17.164 1.00 59.09 107 GLU A C 1
ATOM 846 O O . GLU A 1 107 ? 17.231 -5.175 16.991 1.00 59.09 107 GLU A O 1
ATOM 851 N N . TRP A 1 108 ? 17.287 -7.312 17.663 1.00 51.25 108 TRP A N 1
ATOM 852 C CA . TRP A 1 108 ? 15.866 -7.413 18.002 1.00 51.25 108 TRP A CA 1
ATOM 853 C C . TRP A 1 108 ? 15.357 -6.260 18.889 1.00 51.25 108 TRP A C 1
ATOM 855 O O . TRP A 1 108 ? 14.194 -5.856 18.801 1.00 51.25 108 TRP A O 1
ATOM 865 N N . LYS A 1 109 ? 16.236 -5.673 19.711 1.00 56.72 109 LYS A N 1
ATOM 866 C CA . LYS A 1 109 ? 15.927 -4.534 20.586 1.00 56.72 109 LYS A CA 1
ATOM 867 C C . LYS A 1 109 ? 15.613 -3.248 19.819 1.00 56.72 109 LYS A C 1
ATOM 869 O O . LYS A 1 109 ? 14.735 -2.499 20.245 1.00 56.72 109 LYS A O 1
ATOM 874 N N . ASP A 1 110 ? 16.272 -3.000 18.693 1.00 60.19 110 ASP A N 1
ATOM 875 C CA . ASP A 1 110 ? 16.054 -1.787 17.901 1.00 60.19 110 ASP A CA 1
ATOM 876 C C . ASP A 1 110 ? 14.882 -1.944 16.935 1.00 60.19 110 ASP A C 1
ATOM 878 O O . ASP A 1 110 ? 14.105 -1.005 16.767 1.00 60.19 110 ASP A O 1
ATOM 882 N N . LEU A 1 111 ? 14.646 -3.164 16.440 1.00 60.19 111 LEU A N 1
ATOM 883 C CA . LEU A 1 111 ? 13.397 -3.536 15.772 1.00 60.19 111 LEU A CA 1
ATOM 884 C C . LEU A 1 111 ? 12.185 -3.213 16.650 1.00 60.19 111 LEU A C 1
ATOM 886 O O . LEU A 1 111 ? 11.263 -2.547 16.197 1.00 60.19 111 LEU A O 1
ATOM 890 N N . THR A 1 112 ? 12.219 -3.590 17.930 1.00 61.28 112 THR A N 1
ATOM 891 C CA . THR A 1 112 ? 11.106 -3.337 18.860 1.00 61.28 112 THR A CA 1
ATOM 892 C C . THR A 1 112 ? 10.832 -1.838 19.036 1.00 61.28 112 THR A C 1
ATOM 894 O O . THR A 1 112 ? 9.675 -1.422 18.992 1.00 61.28 112 THR A O 1
ATOM 897 N N . LYS A 1 113 ? 11.878 -1.004 19.163 1.00 63.28 113 LYS A N 1
ATOM 898 C CA . LYS A 1 113 ? 11.743 0.465 19.251 1.00 63.28 113 LYS A CA 1
ATOM 899 C C . LYS A 1 113 ? 11.181 1.066 17.966 1.00 63.28 113 LYS A C 1
ATOM 901 O O . LYS A 1 113 ? 10.299 1.918 18.035 1.00 63.28 113 LYS A O 1
ATOM 906 N N . ILE A 1 114 ? 11.663 0.618 16.806 1.00 64.69 114 ILE A N 1
ATOM 907 C CA . ILE A 1 114 ? 11.178 1.071 15.498 1.00 64.69 114 ILE A CA 1
ATOM 908 C C . ILE A 1 114 ? 9.694 0.728 15.342 1.00 64.69 114 ILE A C 1
ATOM 910 O O . ILE A 1 114 ? 8.910 1.589 14.947 1.00 64.69 114 ILE A O 1
ATOM 914 N N . THR A 1 115 ? 9.282 -0.485 15.719 1.00 65.19 115 THR A N 1
ATOM 915 C CA . THR A 1 115 ? 7.879 -0.913 15.665 1.00 65.19 115 THR A CA 1
ATOM 916 C C . THR A 1 115 ? 7.001 -0.081 16.597 1.00 65.19 115 THR A C 1
ATOM 918 O O . THR A 1 115 ? 5.926 0.347 16.183 1.00 65.19 115 THR A O 1
ATOM 921 N N . LEU A 1 116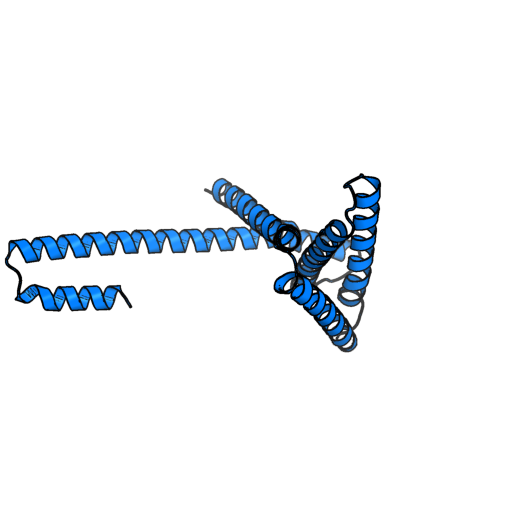 ? 7.467 0.219 17.814 1.00 64.25 116 LEU A N 1
ATOM 922 C CA . LEU A 1 116 ? 6.752 1.048 18.794 1.00 64.25 116 LEU A CA 1
ATOM 923 C C . LEU A 1 116 ? 6.597 2.500 18.327 1.00 64.25 116 LEU A C 1
ATOM 925 O O . LEU A 1 116 ? 5.509 3.065 18.432 1.00 64.25 116 LEU A O 1
ATOM 929 N N . ILE A 1 117 ? 7.649 3.088 17.750 1.00 67.19 117 ILE A N 1
ATOM 930 C CA . ILE A 1 117 ? 7.586 4.417 17.126 1.00 67.19 117 ILE A CA 1
ATOM 931 C C . ILE A 1 117 ? 6.625 4.385 15.930 1.00 67.19 117 ILE A C 1
ATOM 933 O O . ILE A 1 117 ? 5.823 5.304 15.780 1.00 67.19 117 ILE A O 1
ATOM 937 N N . SER A 1 118 ? 6.635 3.310 15.130 1.00 65.31 118 SER A N 1
ATOM 938 C CA . SER A 1 118 ? 5.684 3.120 14.023 1.00 65.31 118 SER A CA 1
ATOM 939 C C . SER A 1 118 ? 4.248 3.096 14.496 1.00 65.31 118 SER A C 1
ATOM 941 O O . SER A 1 118 ? 3.411 3.791 13.933 1.00 65.31 118 SER A O 1
ATOM 943 N N . LEU A 1 119 ? 3.988 2.345 15.563 1.00 66.44 119 LEU A N 1
ATOM 944 C CA . LEU A 1 119 ? 2.662 2.175 16.116 1.00 66.44 119 LEU A CA 1
ATOM 945 C C . LEU A 1 119 ? 2.182 3.498 16.710 1.00 66.44 119 LEU A C 1
ATOM 947 O O . LEU A 1 119 ? 1.042 3.886 16.505 1.00 66.44 119 LEU A O 1
ATOM 951 N N . THR A 1 120 ? 3.075 4.230 17.378 1.00 69.25 120 THR A N 1
ATOM 952 C CA . THR A 1 120 ? 2.776 5.538 17.970 1.00 69.25 120 THR A CA 1
ATOM 953 C C . THR A 1 120 ? 2.470 6.579 16.894 1.00 69.25 120 THR A C 1
ATOM 955 O O . THR A 1 120 ? 1.473 7.286 17.004 1.00 69.25 120 THR A O 1
ATOM 958 N N . LEU A 1 121 ? 3.274 6.652 15.825 1.00 67.44 121 LEU A N 1
ATOM 959 C CA . LEU A 1 121 ? 3.009 7.532 14.681 1.00 67.44 121 LEU A CA 1
ATOM 960 C C . LEU A 1 121 ? 1.718 7.133 13.964 1.00 67.44 121 LEU A C 1
ATOM 962 O O . LEU A 1 121 ? 0.907 7.994 13.640 1.00 67.44 121 LEU A O 1
ATOM 966 N N . PHE A 1 122 ? 1.498 5.833 13.767 1.00 69.38 122 PHE A N 1
ATOM 967 C CA . PHE A 1 122 ? 0.277 5.314 13.168 1.00 69.38 122 PHE A CA 1
ATOM 968 C C . PHE A 1 122 ? -0.951 5.690 13.996 1.00 69.38 122 PHE A C 1
ATOM 970 O O . PHE A 1 122 ? -1.887 6.244 13.442 1.00 69.38 122 PHE A O 1
ATOM 977 N N . ILE A 1 123 ? -0.938 5.478 15.315 1.00 70.06 123 ILE A N 1
ATOM 978 C CA . ILE A 1 123 ? -2.038 5.848 16.218 1.00 70.06 123 ILE A CA 1
ATOM 979 C C . ILE A 1 123 ? -2.250 7.364 16.217 1.00 70.06 123 ILE A C 1
ATOM 981 O O . ILE A 1 123 ? -3.386 7.816 16.095 1.00 70.06 123 ILE A O 1
ATOM 985 N N . PHE A 1 124 ? -1.176 8.156 16.294 1.00 68.94 124 PHE A N 1
ATOM 986 C CA . PHE A 1 124 ? -1.251 9.617 16.262 1.00 68.94 124 PHE A CA 1
ATOM 987 C C . PHE A 1 124 ? -1.901 10.130 14.972 1.00 68.94 124 PHE A C 1
ATOM 989 O O . PHE A 1 124 ? -2.735 11.032 15.014 1.00 68.94 124 PHE A O 1
ATOM 996 N N . PHE A 1 125 ? -1.564 9.530 13.829 1.00 66.81 125 PHE A N 1
ATOM 997 C CA . PHE A 1 125 ? -2.136 9.898 12.539 1.00 66.81 125 PHE A CA 1
ATOM 998 C C . PHE A 1 125 ? -3.505 9.266 12.271 1.00 66.81 125 PHE A C 1
ATOM 1000 O O . PHE A 1 125 ? -4.308 9.891 11.590 1.00 66.81 125 PHE A O 1
ATOM 1007 N N . ALA A 1 126 ? -3.806 8.088 12.822 1.00 67.38 126 ALA A N 1
ATOM 1008 C CA . ALA A 1 126 ? -5.090 7.396 12.695 1.00 67.38 126 ALA A CA 1
ATOM 1009 C C . ALA A 1 126 ? -6.179 8.012 13.586 1.00 67.38 126 ALA A C 1
ATOM 1011 O O . ALA A 1 126 ? -7.345 8.055 13.198 1.00 67.38 126 ALA A O 1
ATOM 1012 N N . TYR A 1 127 ? -5.813 8.542 14.754 1.00 69.62 127 TYR A N 1
ATOM 1013 C CA . TYR A 1 127 ? -6.732 9.192 15.690 1.00 69.62 127 TYR A CA 1
ATOM 1014 C C . TYR A 1 127 ? -7.609 10.286 15.041 1.00 69.62 127 TYR A C 1
ATOM 1016 O O . TYR A 1 127 ? -8.836 10.200 15.144 1.00 69.62 127 TYR A O 1
ATOM 1024 N N . PRO A 1 128 ? -7.058 11.270 14.298 1.00 65.69 128 PRO A N 1
ATOM 1025 C CA . PRO A 1 128 ? -7.872 12.270 13.609 1.00 65.69 128 PRO A CA 1
ATOM 1026 C C . PRO A 1 128 ? -8.703 11.691 12.454 1.00 65.69 128 PRO A C 1
ATOM 1028 O O . PRO A 1 128 ? -9.712 12.288 12.089 1.00 65.69 128 PRO A O 1
ATOM 1031 N N . ILE A 1 129 ? -8.329 10.535 11.889 1.00 66.69 129 ILE A N 1
ATOM 1032 C CA . ILE A 1 129 ? -9.119 9.848 10.849 1.00 66.69 129 ILE A CA 1
ATOM 1033 C C . ILE A 1 129 ? -10.405 9.264 11.411 1.00 66.69 129 ILE A C 1
ATOM 1035 O O . ILE A 1 129 ? -11.438 9.250 10.737 1.00 66.69 129 ILE A O 1
ATOM 1039 N N . ILE A 1 130 ? -10.319 8.794 12.648 1.00 65.88 130 ILE A N 1
ATOM 1040 C CA . ILE A 1 130 ? -11.373 8.040 13.297 1.00 65.88 130 ILE A CA 1
ATOM 1041 C C . ILE A 1 130 ? -12.301 8.966 14.097 1.00 65.88 130 ILE A C 1
ATOM 1043 O O . ILE A 1 130 ? -13.517 8.823 14.000 1.00 65.88 130 ILE A O 1
ATOM 1047 N N . PHE A 1 131 ? -11.754 9.943 14.832 1.00 65.88 131 PHE A N 1
ATOM 1048 C CA . PHE A 1 131 ? -12.490 10.627 15.907 1.00 65.88 131 PHE A CA 1
ATOM 1049 C C . PHE A 1 131 ? -12.773 12.125 15.696 1.00 65.88 131 PHE A C 1
ATOM 1051 O O . PHE A 1 131 ? -13.523 12.707 16.477 1.00 65.88 131 PHE A O 1
ATOM 1058 N N . VAL A 1 132 ? -12.210 12.786 14.675 1.00 63.28 132 VAL A N 1
ATOM 1059 C CA . VAL A 1 132 ? -12.334 14.252 14.515 1.00 63.28 132 VAL A CA 1
ATOM 1060 C C . VAL A 1 132 ? -13.283 14.621 13.361 1.00 63.28 132 VAL A C 1
ATOM 1062 O O . VAL A 1 132 ? -13.378 13.930 12.350 1.00 63.28 132 VAL A O 1
ATOM 1065 N N . ASN A 1 133 ? -14.033 15.716 13.522 1.00 60.09 133 ASN A N 1
ATOM 1066 C CA . ASN A 1 133 ? -15.056 16.189 12.580 1.00 60.09 133 ASN A CA 1
ATOM 1067 C C . ASN A 1 133 ? -14.453 16.907 11.340 1.00 60.09 133 ASN A C 1
ATOM 1069 O O . ASN A 1 133 ? -13.349 17.454 11.398 1.00 60.09 133 ASN A O 1
ATOM 1073 N N . LYS A 1 134 ? -15.195 16.936 10.217 1.00 61.97 134 LYS A N 1
ATOM 1074 C CA . LYS A 1 134 ? -14.697 17.125 8.826 1.00 61.97 134 LYS A CA 1
ATOM 1075 C C . LYS A 1 134 ? -13.720 18.292 8.549 1.00 61.97 134 LYS A C 1
ATOM 1077 O O . LYS A 1 134 ? -12.886 18.152 7.659 1.00 61.97 134 LYS A O 1
ATOM 1082 N N . LEU A 1 135 ? -13.799 19.424 9.256 1.00 54.62 135 LEU A N 1
ATOM 1083 C CA . LEU A 1 135 ? -13.024 20.633 8.913 1.00 54.62 135 LEU A CA 1
ATOM 1084 C C . LEU A 1 135 ? -11.591 20.642 9.489 1.00 54.62 135 LEU A C 1
ATOM 1086 O O . LEU A 1 135 ? -10.646 20.992 8.787 1.00 54.62 135 LEU A O 1
ATOM 1090 N N . TYR A 1 136 ? -11.413 20.209 10.741 1.00 56.41 136 TYR A N 1
ATOM 1091 C CA . TYR A 1 136 ? -10.094 20.140 11.400 1.00 56.41 136 TYR A CA 1
ATOM 1092 C C . TYR A 1 136 ? -9.261 18.954 10.899 1.00 56.41 136 TYR A C 1
ATOM 1094 O O . TYR A 1 136 ? -8.037 19.027 10.804 1.00 56.41 136 TYR A O 1
ATOM 1102 N N . VAL A 1 137 ? -9.955 17.891 10.494 1.00 57.00 137 VAL A N 1
ATOM 1103 C CA . VAL A 1 137 ? -9.417 16.731 9.781 1.00 57.00 137 VAL A CA 1
ATOM 1104 C C . VAL A 1 137 ? -8.674 17.174 8.524 1.00 57.00 137 VAL A C 1
ATOM 1106 O O . VAL A 1 137 ? -7.504 16.857 8.382 1.00 57.00 137 VAL A O 1
ATOM 1109 N N . ALA A 1 138 ? -9.270 17.980 7.645 1.00 55.81 138 ALA A N 1
ATOM 1110 C CA . ALA A 1 138 ? -8.600 18.387 6.406 1.00 55.81 138 ALA A CA 1
ATOM 1111 C C . ALA A 1 138 ? -7.263 19.117 6.651 1.00 55.81 138 ALA A C 1
ATOM 1113 O O . ALA A 1 138 ? -6.284 18.863 5.947 1.00 55.81 138 ALA A O 1
ATOM 1114 N N . GLY A 1 139 ? -7.195 19.973 7.676 1.00 60.44 139 GLY A N 1
ATOM 1115 C CA . GLY A 1 139 ? -5.970 20.666 8.091 1.00 60.44 139 GLY A CA 1
ATOM 1116 C C . GLY A 1 139 ? -4.891 19.719 8.622 1.00 60.44 139 GLY A C 1
ATOM 1117 O O . GLY A 1 139 ? -3.737 19.790 8.209 1.00 60.44 139 GLY A O 1
ATOM 1118 N N . ILE A 1 140 ? -5.264 18.777 9.490 1.00 62.25 140 ILE A N 1
ATOM 1119 C CA . ILE A 1 140 ? -4.317 17.791 10.027 1.00 62.25 140 ILE A CA 1
ATOM 1120 C C . ILE A 1 140 ? -3.845 16.848 8.915 1.00 62.25 140 ILE A C 1
ATOM 1122 O O . ILE A 1 140 ? -2.651 16.621 8.775 1.00 62.25 140 ILE A O 1
ATOM 1126 N N . TYR A 1 141 ? -4.744 16.368 8.057 1.00 60.25 141 TYR A N 1
ATOM 1127 C CA . TYR A 1 141 ? -4.393 15.496 6.937 1.00 60.25 141 TYR A CA 1
ATOM 1128 C C . TYR A 1 141 ? -3.538 16.190 5.890 1.00 60.25 141 TYR A C 1
ATOM 1130 O O . TYR A 1 141 ? -2.620 15.570 5.371 1.00 60.25 141 TYR A O 1
ATOM 1138 N N . SER A 1 142 ? -3.807 17.458 5.576 1.00 61.03 142 SER A N 1
ATOM 1139 C CA . SER A 1 142 ? -2.944 18.214 4.666 1.00 61.03 142 SER A CA 1
ATOM 1140 C C . SER A 1 142 ? -1.562 18.414 5.274 1.00 61.03 142 SER A C 1
ATOM 1142 O O . SER A 1 142 ? -0.573 18.258 4.570 1.00 61.03 142 SER A O 1
ATOM 1144 N N . LEU A 1 143 ? -1.458 18.654 6.582 1.00 64.50 143 LEU A N 1
ATOM 1145 C CA . LEU A 1 143 ? -0.171 18.806 7.256 1.00 64.50 143 LEU A CA 1
ATOM 1146 C C . LEU A 1 143 ? 0.609 17.482 7.331 1.00 64.50 143 LEU A C 1
ATOM 1148 O O . LEU A 1 143 ? 1.802 17.460 7.035 1.00 64.50 143 LEU A O 1
ATOM 1152 N N . ILE A 1 144 ? -0.069 16.369 7.626 1.00 67.75 144 ILE A N 1
ATOM 1153 C CA . ILE A 1 144 ? 0.494 15.010 7.563 1.00 67.75 144 ILE A CA 1
ATOM 1154 C C . ILE A 1 144 ? 0.924 14.688 6.136 1.00 67.75 144 ILE A C 1
ATOM 1156 O O . ILE A 1 144 ? 2.049 14.255 5.925 1.00 67.75 144 ILE A O 1
ATOM 1160 N N . ALA A 1 145 ? 0.071 14.948 5.146 1.00 66.31 145 ALA A N 1
ATOM 1161 C CA . ALA A 1 145 ? 0.377 14.718 3.743 1.00 66.31 145 ALA A CA 1
ATOM 1162 C C . ALA A 1 145 ? 1.566 15.565 3.288 1.00 66.31 145 ALA A C 1
ATOM 1164 O O . ALA A 1 145 ? 2.430 15.039 2.605 1.00 66.31 145 ALA A O 1
ATOM 1165 N N . ILE A 1 146 ? 1.674 16.830 3.706 1.00 68.62 146 ILE A N 1
ATOM 1166 C CA . ILE A 1 146 ? 2.819 17.700 3.403 1.00 68.62 146 ILE A CA 1
ATOM 1167 C C . ILE A 1 146 ? 4.097 17.170 4.060 1.00 68.62 146 ILE A C 1
ATOM 1169 O O . ILE A 1 146 ? 5.147 17.165 3.420 1.00 68.62 146 ILE A O 1
ATOM 1173 N N . LEU A 1 147 ? 4.036 16.714 5.315 1.00 67.12 147 LEU A N 1
ATOM 1174 C CA . LEU A 1 147 ? 5.191 16.145 6.015 1.00 67.12 147 LEU A CA 1
ATOM 1175 C C . LEU A 1 147 ? 5.627 14.818 5.389 1.00 67.12 147 LEU A C 1
ATOM 1177 O O . LEU A 1 147 ? 6.800 14.657 5.059 1.00 67.12 147 LEU A O 1
ATOM 1181 N N . CYS A 1 148 ? 4.688 13.902 5.156 1.00 66.56 148 CYS A N 1
ATOM 1182 C CA . CYS A 1 148 ? 4.924 12.645 4.456 1.00 66.56 148 CYS A CA 1
ATOM 1183 C C . CYS A 1 148 ? 5.439 12.891 3.039 1.00 66.56 148 CYS A C 1
ATOM 1185 O O . CYS A 1 148 ? 6.379 12.226 2.632 1.00 66.56 148 CYS A O 1
ATOM 1187 N N . TYR A 1 149 ? 4.895 13.870 2.316 1.00 68.00 149 TYR A N 1
ATOM 1188 C CA . TYR A 1 149 ? 5.334 14.243 0.973 1.00 68.00 149 TYR A CA 1
ATOM 1189 C C . TYR A 1 149 ? 6.742 14.835 0.979 1.00 68.00 149 TYR A C 1
ATOM 1191 O O . TYR A 1 149 ? 7.563 14.438 0.166 1.00 68.00 149 TYR A O 1
ATOM 1199 N N . LYS A 1 150 ? 7.077 15.728 1.917 1.00 68.19 150 LYS A N 1
ATOM 1200 C CA . LYS A 1 150 ? 8.440 16.268 2.043 1.00 68.19 150 LYS A CA 1
ATOM 1201 C C . LYS A 1 150 ? 9.457 15.187 2.396 1.00 68.19 150 LYS A C 1
ATOM 1203 O O . LYS A 1 150 ? 10.537 15.165 1.814 1.00 68.19 150 LYS A O 1
ATOM 1208 N N . LEU A 1 151 ? 9.116 14.292 3.323 1.00 66.50 151 LEU A N 1
ATOM 1209 C CA . LEU A 1 151 ? 9.968 13.157 3.681 1.00 66.50 151 LEU A CA 1
ATOM 1210 C C . LEU A 1 151 ? 10.103 12.180 2.508 1.00 66.50 151 LEU A C 1
ATOM 1212 O O . LEU A 1 151 ? 11.208 11.756 2.196 1.00 66.50 151 LEU A O 1
ATOM 1216 N N . PHE A 1 152 ? 9.006 11.895 1.807 1.00 67.38 152 PHE A N 1
ATOM 1217 C CA . PHE A 1 152 ? 8.993 11.083 0.594 1.00 67.38 152 PHE A CA 1
ATOM 1218 C C . PHE A 1 152 ? 9.883 11.696 -0.491 1.00 67.38 152 PHE A C 1
ATOM 1220 O O . PHE A 1 152 ? 10.770 11.023 -0.998 1.00 67.38 152 PHE A O 1
ATOM 1227 N N . LEU A 1 153 ? 9.714 12.981 -0.813 1.00 68.38 153 LEU A N 1
ATOM 1228 C CA . LEU A 1 153 ? 10.525 13.677 -1.812 1.00 68.38 153 LEU A CA 1
ATOM 1229 C C . LEU A 1 153 ? 12.009 13.648 -1.453 1.00 68.38 153 LEU A C 1
ATOM 1231 O O . LEU A 1 153 ? 12.833 13.342 -2.310 1.00 68.38 153 LEU A O 1
ATOM 1235 N N . LYS A 1 154 ? 12.349 13.918 -0.190 1.00 70.06 154 LYS A N 1
ATOM 1236 C CA . LYS A 1 154 ? 13.735 13.856 0.272 1.00 70.06 154 LYS A CA 1
ATOM 1237 C C . LYS A 1 154 ? 14.343 12.480 -0.006 1.00 70.06 154 LYS A C 1
ATOM 1239 O O . LYS A 1 154 ? 15.414 12.387 -0.594 1.00 70.06 154 LYS A O 1
ATOM 1244 N N . GLU A 1 155 ? 13.639 11.408 0.346 1.00 68.44 155 GLU A N 1
ATOM 1245 C CA . GLU A 1 155 ? 14.160 10.053 0.150 1.00 68.44 155 GLU A CA 1
ATOM 1246 C C . GLU A 1 155 ? 14.208 9.627 -1.321 1.00 68.44 155 GLU A C 1
ATOM 1248 O O . GLU A 1 155 ? 15.169 8.995 -1.766 1.00 68.44 155 GLU A O 1
ATOM 1253 N N . VAL A 1 156 ? 13.212 10.021 -2.113 1.00 68.19 156 VAL A N 1
ATOM 1254 C CA . VAL A 1 156 ? 13.128 9.673 -3.534 1.00 68.19 156 VAL A CA 1
ATOM 1255 C C . VAL A 1 156 ? 14.152 10.425 -4.380 1.00 68.19 156 VAL A C 1
ATOM 1257 O O . VAL A 1 156 ? 14.735 9.832 -5.294 1.00 68.19 156 VAL A O 1
ATOM 1260 N N . PHE A 1 157 ? 14.403 11.701 -4.092 1.00 71.50 157 PHE A N 1
ATOM 1261 C CA . PHE A 1 157 ? 15.274 12.541 -4.913 1.00 71.50 157 PHE A CA 1
ATOM 1262 C C . PHE A 1 157 ? 16.713 12.597 -4.392 1.00 71.50 157 PHE A C 1
ATOM 1264 O O . PHE A 1 157 ? 17.632 12.507 -5.203 1.00 71.50 157 PHE A O 1
ATOM 1271 N N . GLU A 1 158 ? 16.927 12.637 -3.076 1.00 72.38 158 GLU A N 1
ATOM 1272 C CA . GLU A 1 158 ? 18.250 12.884 -2.476 1.00 72.38 158 GLU A CA 1
ATOM 1273 C C . GLU A 1 158 ? 18.907 11.624 -1.879 1.00 72.38 158 GLU A C 1
ATOM 1275 O O . GLU A 1 158 ? 20.095 11.639 -1.562 1.00 72.38 158 GLU A O 1
ATOM 1280 N N . GLY A 1 159 ? 18.169 10.517 -1.731 1.00 67.56 159 GLY A N 1
ATOM 1281 C CA . GLY A 1 159 ? 18.697 9.276 -1.154 1.00 67.56 159 GLY A CA 1
ATOM 1282 C C . GLY A 1 159 ? 19.746 8.572 -2.029 1.00 67.56 159 GLY A C 1
ATOM 1283 O O . GLY A 1 159 ? 19.706 8.635 -3.259 1.00 67.56 159 GLY A O 1
ATOM 1284 N N . SER A 1 160 ? 20.665 7.827 -1.406 1.00 77.88 160 SER A N 1
ATOM 1285 C CA . SER A 1 160 ? 21.535 6.883 -2.124 1.00 77.88 160 SER A CA 1
ATOM 1286 C C . SER A 1 160 ? 20.711 5.733 -2.724 1.00 77.88 160 SER A C 1
ATOM 1288 O O . SER A 1 160 ? 19.600 5.452 -2.271 1.00 77.88 160 SER A O 1
ATOM 1290 N N . PHE A 1 161 ? 21.237 5.031 -3.735 1.00 77.94 161 PHE A N 1
ATOM 1291 C CA . PHE A 1 161 ? 20.525 3.913 -4.377 1.00 77.94 161 PHE A CA 1
ATOM 1292 C C . PHE A 1 161 ? 20.027 2.862 -3.366 1.00 77.94 161 PHE A C 1
ATOM 1294 O O . PHE A 1 161 ? 18.860 2.474 -3.394 1.00 77.94 161 PHE A O 1
ATOM 1301 N N . TYR A 1 162 ? 20.886 2.463 -2.426 1.00 72.00 162 TYR A N 1
ATOM 1302 C CA . TYR A 1 162 ? 20.549 1.495 -1.378 1.00 72.00 162 TYR A CA 1
ATOM 1303 C C . TYR A 1 162 ? 19.452 2.005 -0.440 1.00 72.00 162 TYR A C 1
ATOM 1305 O O . TYR A 1 162 ? 18.539 1.263 -0.083 1.00 72.00 162 TYR A O 1
ATOM 1313 N N . LYS A 1 163 ? 19.482 3.296 -0.105 1.00 70.62 163 LYS A N 1
ATOM 1314 C CA . LYS A 1 163 ? 18.456 3.925 0.724 1.00 70.62 163 LYS A CA 1
ATOM 1315 C C . LYS A 1 163 ? 17.093 3.953 0.027 1.00 70.62 163 LYS A C 1
ATOM 1317 O O . LYS A 1 163 ? 16.085 3.580 0.625 1.00 70.62 163 LYS A O 1
ATOM 1322 N N . LYS A 1 164 ? 17.071 4.285 -1.271 1.00 75.06 164 LYS A N 1
ATOM 1323 C CA . LYS A 1 164 ? 15.856 4.207 -2.101 1.00 75.06 164 LYS A CA 1
ATOM 1324 C C . LYS A 1 164 ? 15.303 2.784 -2.137 1.00 75.06 164 LYS A C 1
ATOM 1326 O O . LYS A 1 164 ? 14.098 2.602 -1.989 1.00 75.06 164 LYS A O 1
ATOM 1331 N N . LEU A 1 165 ? 16.162 1.772 -2.272 1.00 74.69 165 LEU A N 1
ATOM 1332 C CA . LEU A 1 165 ? 15.739 0.370 -2.267 1.00 74.69 165 LEU A CA 1
ATOM 1333 C C . LEU A 1 165 ? 15.021 0.003 -0.957 1.00 74.69 165 LEU A C 1
ATOM 1335 O O . LEU A 1 165 ? 13.912 -0.533 -0.995 1.00 74.69 165 LEU A O 1
ATOM 1339 N N . HIS A 1 166 ? 15.596 0.353 0.197 1.00 71.31 166 HIS A N 1
ATOM 1340 C CA . HIS A 1 166 ? 14.975 0.105 1.503 1.00 71.31 166 HIS A CA 1
ATOM 1341 C C . HIS A 1 166 ? 13.660 0.866 1.698 1.00 71.31 166 HIS A C 1
ATOM 1343 O O . HIS A 1 166 ? 12.721 0.314 2.275 1.00 71.31 166 HIS A O 1
ATOM 1349 N N . PHE A 1 167 ? 13.570 2.092 1.180 1.00 76.38 167 PHE A N 1
ATOM 1350 C CA . PHE A 1 167 ? 12.349 2.892 1.206 1.00 76.38 167 PHE A CA 1
ATOM 1351 C C . PHE A 1 167 ? 11.231 2.296 0.337 1.00 76.38 167 PHE A C 1
ATOM 1353 O O . PHE A 1 167 ? 10.082 2.256 0.765 1.00 76.38 167 PHE A O 1
ATOM 1360 N N . TYR A 1 168 ? 11.547 1.795 -0.861 1.00 77.94 168 TYR A N 1
ATOM 1361 C CA . TYR A 1 168 ? 10.551 1.212 -1.769 1.00 77.94 168 TYR A CA 1
ATOM 1362 C C . TYR A 1 168 ? 10.164 -0.232 -1.430 1.00 77.94 168 TYR A C 1
ATOM 1364 O O . TYR A 1 168 ? 9.113 -0.705 -1.865 1.00 77.94 168 TYR A O 1
ATOM 1372 N N . THR A 1 169 ? 10.978 -0.927 -0.630 1.00 74.31 169 THR A N 1
ATOM 1373 C CA . THR A 1 169 ? 10.767 -2.338 -0.273 1.00 74.31 169 THR A CA 1
ATOM 1374 C C . THR A 1 169 ? 9.355 -2.624 0.263 1.00 74.31 169 THR A C 1
ATOM 1376 O O . THR A 1 169 ? 8.756 -3.586 -0.211 1.00 74.31 169 THR A O 1
ATOM 1379 N N . PRO A 1 170 ? 8.761 -1.836 1.186 1.00 77.44 170 PRO A N 1
ATOM 1380 C CA . PRO A 1 170 ? 7.417 -2.123 1.697 1.00 77.44 170 PRO A CA 1
ATOM 1381 C C . PRO A 1 170 ? 6.319 -2.007 0.635 1.00 77.44 170 PRO A C 1
ATOM 1383 O O . PRO A 1 170 ? 5.399 -2.819 0.636 1.00 77.44 170 PRO A O 1
ATOM 1386 N N . TYR A 1 171 ? 6.430 -1.055 -0.298 1.00 77.31 171 TYR A N 1
ATOM 1387 C CA . TYR A 1 171 ? 5.472 -0.912 -1.400 1.00 77.31 171 TYR A CA 1
ATOM 1388 C C . TYR A 1 171 ? 5.554 -2.097 -2.358 1.00 77.31 171 TYR A C 1
ATOM 1390 O O . TYR A 1 171 ? 4.539 -2.701 -2.692 1.00 77.31 171 TYR A O 1
ATOM 1398 N N . VAL A 1 172 ? 6.773 -2.459 -2.767 1.00 76.00 172 VAL A N 1
ATOM 1399 C CA . VAL A 1 172 ? 7.003 -3.586 -3.676 1.00 76.00 172 VAL A CA 1
ATOM 1400 C C . VAL A 1 172 ? 6.568 -4.895 -3.019 1.00 76.00 172 VAL A C 1
ATOM 1402 O O . VAL A 1 172 ? 5.879 -5.690 -3.649 1.00 76.00 172 VAL A O 1
ATOM 1405 N N . ALA A 1 173 ? 6.890 -5.096 -1.739 1.00 73.38 173 ALA A N 1
ATOM 1406 C CA . ALA A 1 173 ? 6.459 -6.266 -0.981 1.00 73.38 173 ALA A CA 1
ATOM 1407 C C . ALA A 1 173 ? 4.929 -6.352 -0.876 1.00 73.38 173 ALA A C 1
ATOM 1409 O O . ALA A 1 173 ? 4.375 -7.424 -1.102 1.00 73.38 173 ALA A O 1
ATOM 1410 N N . ALA A 1 174 ? 4.244 -5.239 -0.591 1.00 75.62 174 ALA A N 1
ATOM 1411 C CA . ALA A 1 174 ? 2.784 -5.202 -0.535 1.00 75.62 174 ALA A CA 1
ATOM 1412 C C . ALA A 1 174 ? 2.149 -5.551 -1.891 1.00 75.62 174 ALA A C 1
ATOM 1414 O O . ALA A 1 174 ? 1.214 -6.345 -1.940 1.00 75.62 174 ALA A O 1
ATOM 1415 N N . ILE A 1 175 ? 2.688 -5.013 -2.991 1.00 77.31 175 ILE A N 1
ATOM 1416 C CA . ILE A 1 175 ? 2.210 -5.295 -4.353 1.00 77.31 175 ILE A CA 1
ATOM 1417 C C . ILE A 1 175 ? 2.438 -6.764 -4.726 1.00 77.31 175 ILE A C 1
ATOM 1419 O O . ILE A 1 175 ? 1.525 -7.419 -5.221 1.00 77.31 175 ILE A O 1
ATOM 1423 N N . ILE A 1 176 ? 3.639 -7.296 -4.475 1.00 78.50 176 ILE A N 1
ATOM 1424 C CA . ILE A 1 176 ? 3.963 -8.697 -4.769 1.00 78.50 176 ILE A CA 1
ATOM 1425 C C . ILE A 1 176 ? 3.055 -9.625 -3.970 1.00 78.50 176 ILE A C 1
ATOM 1427 O O . ILE A 1 176 ? 2.492 -10.550 -4.541 1.00 78.50 176 ILE A O 1
ATOM 1431 N N . LEU A 1 177 ? 2.887 -9.377 -2.671 1.00 77.19 177 LEU A N 1
ATOM 1432 C CA . LEU A 1 177 ? 2.065 -10.223 -1.811 1.00 77.19 177 LEU A CA 1
ATOM 1433 C C . LEU A 1 177 ? 0.601 -10.203 -2.261 1.00 77.19 177 LEU A C 1
ATOM 1435 O O . LEU A 1 177 ? -0.012 -11.259 -2.379 1.00 77.19 177 LEU A O 1
ATOM 1439 N N . LEU A 1 178 ? 0.079 -9.026 -2.613 1.00 77.38 178 LEU A N 1
ATOM 1440 C CA . LEU A 1 178 ? -1.262 -8.877 -3.171 1.00 77.38 178 LEU A CA 1
ATOM 1441 C C . LEU A 1 178 ? -1.425 -9.673 -4.471 1.00 77.38 178 LEU A C 1
ATOM 1443 O O . LEU A 1 178 ? -2.409 -10.391 -4.611 1.00 77.38 178 LEU A O 1
ATOM 1447 N N . PHE A 1 179 ? -0.455 -9.621 -5.387 1.00 75.56 179 PHE A N 1
ATOM 1448 C CA . PHE A 1 179 ? -0.513 -10.384 -6.637 1.00 75.56 179 PHE A CA 1
ATOM 1449 C C . PHE A 1 179 ? -0.308 -11.887 -6.461 1.00 75.56 179 PHE A C 1
ATOM 1451 O O . PHE A 1 179 ? -0.973 -12.665 -7.135 1.00 75.56 179 PHE A O 1
ATOM 1458 N N . VAL A 1 180 ? 0.558 -12.324 -5.549 1.00 77.69 180 VAL A N 1
ATOM 1459 C CA . VAL A 1 180 ? 0.717 -13.751 -5.239 1.00 77.69 180 VAL A CA 1
ATOM 1460 C C . VAL A 1 180 ? -0.583 -14.307 -4.669 1.00 77.69 180 VAL A C 1
ATOM 1462 O O . VAL A 1 180 ? -1.064 -15.342 -5.119 1.00 77.69 180 VAL A O 1
ATOM 1465 N N . CYS A 1 181 ? -1.195 -13.601 -3.722 1.00 73.88 181 CYS A N 1
ATOM 1466 C CA . CYS A 1 181 ? -2.468 -14.014 -3.157 1.00 73.88 181 CYS A CA 1
ATOM 1467 C C . CYS A 1 181 ? -3.614 -13.961 -4.176 1.00 73.88 181 CYS A C 1
ATOM 1469 O O . CYS A 1 181 ? -4.444 -14.866 -4.194 1.00 73.88 181 CYS A O 1
ATOM 1471 N N . ALA A 1 182 ? -3.627 -12.958 -5.059 1.00 72.75 182 ALA A N 1
ATOM 1472 C CA . ALA A 1 182 ? -4.554 -12.895 -6.186 1.00 72.75 182 ALA A CA 1
ATOM 1473 C C . ALA A 1 182 ? -4.396 -14.100 -7.119 1.00 72.75 182 ALA A C 1
ATOM 1475 O O . ALA A 1 182 ? -5.390 -14.696 -7.510 1.00 72.75 182 ALA A O 1
ATOM 1476 N N . ALA A 1 183 ? -3.154 -14.489 -7.432 1.00 73.31 183 ALA A N 1
ATOM 1477 C CA . ALA A 1 183 ? -2.852 -15.644 -8.277 1.00 73.31 183 ALA A CA 1
ATOM 1478 C C . ALA A 1 183 ? -3.357 -16.944 -7.657 1.00 73.31 183 ALA A C 1
ATOM 1480 O O . ALA A 1 183 ? -3.965 -17.757 -8.346 1.00 73.31 183 ALA A O 1
ATOM 1481 N N . ILE A 1 184 ? -3.135 -17.112 -6.351 1.00 76.25 184 ILE A N 1
ATOM 1482 C CA . ILE A 1 184 ? -3.642 -18.260 -5.599 1.00 76.25 184 ILE A CA 1
ATOM 1483 C C . ILE A 1 184 ? -5.174 -18.266 -5.631 1.00 76.25 184 ILE A C 1
ATOM 1485 O O . ILE A 1 184 ? -5.762 -19.294 -5.933 1.00 76.25 184 ILE A O 1
ATOM 1489 N N . ASN A 1 185 ? -5.827 -17.130 -5.373 1.00 70.69 185 ASN A N 1
ATOM 1490 C CA . ASN A 1 185 ? -7.287 -17.048 -5.374 1.00 70.69 185 ASN A CA 1
ATOM 1491 C C . ASN A 1 185 ? -7.897 -17.286 -6.766 1.00 70.69 185 ASN A C 1
ATOM 1493 O O . ASN A 1 185 ? -8.902 -17.979 -6.877 1.00 70.69 185 ASN A O 1
ATOM 1497 N N . ALA A 1 186 ? -7.295 -16.748 -7.826 1.00 71.12 186 ALA A N 1
ATOM 1498 C CA . ALA A 1 186 ? -7.741 -16.984 -9.196 1.00 71.12 186 ALA A CA 1
ATOM 1499 C C . ALA A 1 186 ? -7.599 -18.467 -9.574 1.00 71.12 186 ALA A C 1
ATOM 1501 O O . ALA A 1 186 ? -8.555 -19.063 -10.050 1.00 71.12 186 ALA A O 1
ATOM 1502 N N . GLY A 1 187 ? -6.452 -19.087 -9.2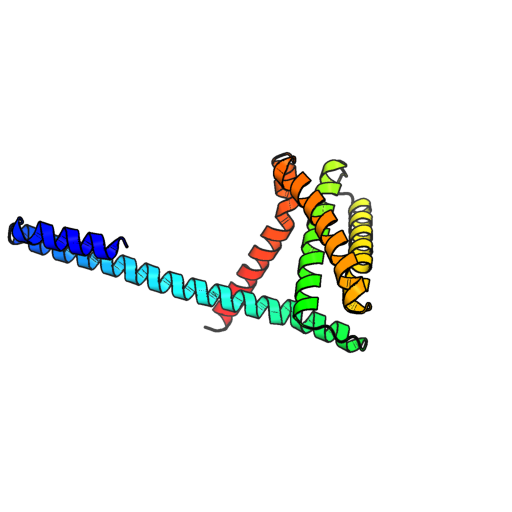72 1.00 66.88 187 GLY A N 1
ATOM 1503 C CA . GLY A 1 187 ? -6.214 -20.506 -9.555 1.00 66.88 187 GLY A CA 1
ATOM 1504 C C . GLY A 1 187 ? -7.001 -21.487 -8.677 1.00 66.88 187 GLY A C 1
ATOM 1505 O O . GLY A 1 187 ? -7.097 -22.655 -9.029 1.00 66.88 187 GLY A O 1
ATOM 1506 N N . LEU A 1 188 ? -7.552 -21.047 -7.539 1.00 58.72 188 LEU A N 1
ATOM 1507 C CA . LEU A 1 188 ? -8.460 -21.847 -6.701 1.00 58.72 188 LEU A CA 1
ATOM 1508 C C . LEU A 1 188 ? -9.925 -21.781 -7.163 1.00 58.72 188 LEU A C 1
ATOM 1510 O O . LEU A 1 188 ? -10.722 -22.612 -6.734 1.00 58.72 188 LEU A O 1
ATOM 1514 N N . ASN A 1 189 ? -10.284 -20.783 -7.976 1.00 55.69 189 ASN A N 1
ATOM 1515 C CA . ASN A 1 189 ? -11.639 -20.575 -8.495 1.00 55.69 189 ASN A CA 1
ATOM 1516 C C . ASN A 1 189 ? -11.802 -21.026 -9.965 1.00 55.69 189 ASN A C 1
ATOM 1518 O O . ASN A 1 189 ? -12.897 -20.877 -10.513 1.00 55.69 189 ASN A O 1
ATOM 1522 N N . GLU A 1 190 ? -10.739 -21.549 -10.589 1.00 48.91 190 GLU A N 1
ATOM 1523 C CA . GLU A 1 190 ? -10.786 -22.330 -11.841 1.00 48.91 190 GLU A CA 1
ATOM 1524 C C . GLU A 1 190 ? -11.084 -23.810 -11.556 1.00 48.91 190 GLU A C 1
ATOM 1526 O O . GLU A 1 190 ? -11.871 -24.401 -12.334 1.00 48.91 190 GLU A O 1
#